Protein AF-A0A2G9RH90-F1 (afdb_monomer_lite)

Foldseek 3Di:
DDEDECPAWDADDDDDADDQPAAPELDDPDDYDYDDD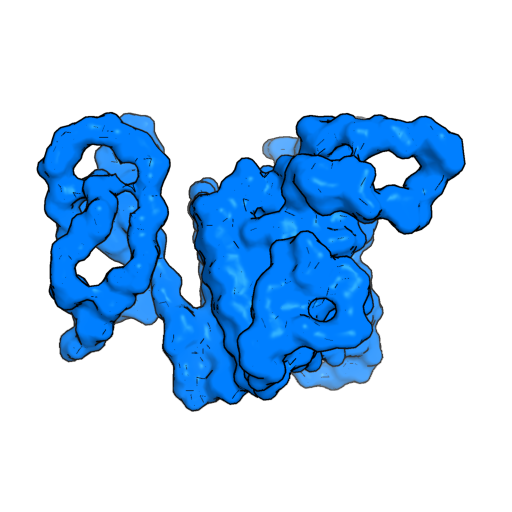HPDGFDCQDDPNRRRHTYDADQDFPAEDWFDFDAADDDDPCSVPGGTHFPGQADEDEADDPAAEAAGYHYAQFAHLDPPGGNAEDELHAEQPVVVVDVHGYEHEHYHYENHNAAAHEYENYEQYEYYSYEYYHYQAAHAYYDAANYAAYEHASYEYYQYAAGLNAQASHDPVSNQPVCPPPDPPDGGDCVPRYLNGENEEAQALRYEYYLYEYDNGSYPYDYNVDADCDPADPVHNGHHHHHYNYD

Radius of gyration: 19.38 Å; chains: 1; bounding box: 56×56×54 Å

Secondary structure (DSSP, 8-state):
-EEEE----------S------EEETT-SSPEEEES--SS----SEETTEE-PEEE-----SEEEE----SS--SSGGGGT-SS--B-B--EEETT-S--EEESEEEESB-BSSTT--SEEEEEEEE-SGGGT-SSPPEEES-EEEEESS-SEEEEEEES-EEES-EEEEEES-SEEE-SS---S-EEES-EEEEEE--SSSGGG--HHHHHH--TTSPTT----HHHHS---EEEEES-SSSEEES-EEESSSEEEEETT---SS--BTTB-PPPPEEES--

Organism: Aquarana catesbeiana (NCBI:txid8400)

Sequence (283 aa):
ILQVKLEECFCQFRGEKPVVKQVHALLMKIPVGFVGTAKYLHIGEEMDGVDMRAEVGLLSRNVVILGEMENTCYNSAVCKYYSFDTFGGHLKVGRGFKSVHLEGIELKHMGQQTMGHYPIHFHTTGDVDEKGGYYPPTYVKDISIHHSFSRCVTVHGTNGLLVKDVVGYDTLGHCFFTEDGPEERNTFDHCLGLLIKAGTLLPSDRDNKMCRTITEGSFPGYLAKPRQDCNAVSTFWIANPNNNIINCSAAGSEAGMIIDNGVKTTEANDKDKRPILTLIGAR

pLDDT: mean 84.16, std 19.87, range [28.0, 98.81]

InterPro domains:
  IPR011050 Pectin lyase fold/virulence factor [SSF51126] (62-261)
  IPR052252 Cell surface hyaluronidase CEMIP/CEMIP2 [PTHR15535] (33-254)
  IPR055401 CEMIP, beta-helix domain [PF24606] (86-265)

Structure (mmCIF, N/CA/C/O backbone):
data_AF-A0A2G9RH90-F1
#
_entry.id   AF-A0A2G9RH90-F1
#
loop_
_atom_site.group_PDB
_atom_site.id
_atom_site.type_symbol
_atom_site.label_atom_id
_atom_site.label_alt_id
_atom_site.label_comp_id
_atom_site.label_asym_id
_atom_site.label_entity_id
_atom_site.label_seq_id
_atom_site.pdbx_PDB_ins_code
_atom_site.Cartn_x
_atom_site.Cartn_y
_atom_site.Cartn_z
_atom_site.occupancy
_atom_site.B_iso_or_equiv
_atom_site.auth_seq_id
_atom_site.auth_comp_id
_atom_site.auth_asym_id
_atom_site.auth_atom_id
_atom_site.pdbx_PDB_model_num
ATOM 1 N N . ILE A 1 1 ? -27.636 -17.615 -0.209 1.00 32.47 1 ILE A N 1
ATOM 2 C CA . ILE A 1 1 ? -26.331 -18.304 -0.339 1.00 32.47 1 ILE A CA 1
ATOM 3 C C . ILE A 1 1 ? -25.514 -17.467 -1.306 1.00 32.47 1 ILE A C 1
ATOM 5 O O . ILE A 1 1 ? -25.868 -17.431 -2.478 1.00 32.47 1 ILE A O 1
ATOM 9 N N . LEU A 1 2 ? -24.528 -16.709 -0.818 1.00 28.00 2 LEU A N 1
ATOM 10 C CA . LEU A 1 2 ? -23.585 -16.038 -1.713 1.00 28.00 2 LEU A CA 1
ATOM 11 C C . LEU A 1 2 ? -22.656 -17.132 -2.254 1.00 28.00 2 LEU A C 1
ATOM 13 O O . LEU A 1 2 ? -22.032 -17.844 -1.467 1.00 28.00 2 LEU A O 1
ATOM 17 N N . GLN A 1 3 ? -22.632 -17.329 -3.570 1.00 29.00 3 GLN A N 1
ATOM 18 C CA . GLN A 1 3 ? -21.662 -18.223 -4.197 1.00 29.00 3 GLN A CA 1
ATOM 19 C C . GLN A 1 3 ? -20.358 -17.448 -4.349 1.00 29.00 3 GLN A C 1
ATOM 21 O O . GLN A 1 3 ? -20.287 -16.510 -5.140 1.00 29.00 3 GLN A O 1
ATOM 26 N N . VAL A 1 4 ? -19.342 -17.807 -3.565 1.00 34.97 4 VAL A N 1
ATOM 27 C CA . VAL A 1 4 ? -18.012 -17.209 -3.698 1.00 34.97 4 VAL A CA 1
ATOM 28 C C . VAL A 1 4 ? -17.247 -18.020 -4.730 1.00 34.97 4 VAL A C 1
ATOM 30 O O . VAL A 1 4 ? -17.020 -19.222 -4.561 1.00 34.97 4 VAL A O 1
ATOM 33 N N . LYS A 1 5 ? -16.876 -17.359 -5.827 1.00 34.38 5 LYS A N 1
ATOM 34 C CA . LYS A 1 5 ? -15.940 -17.912 -6.798 1.00 34.38 5 LYS A CA 1
ATOM 35 C C . LYS A 1 5 ? -14.549 -17.787 -6.182 1.00 34.38 5 LYS A C 1
ATOM 37 O O . LYS A 1 5 ? -14.071 -16.682 -5.957 1.00 34.38 5 LYS A O 1
ATOM 42 N N . LEU A 1 6 ? -13.941 -18.922 -5.848 1.00 41.34 6 LEU A N 1
ATOM 43 C CA . LEU A 1 6 ? -12.541 -18.975 -5.438 1.00 41.34 6 LEU A CA 1
ATOM 44 C C . LEU A 1 6 ? -11.697 -18.592 -6.653 1.00 41.34 6 LEU A C 1
ATOM 46 O O . LEU A 1 6 ? -11.517 -19.417 -7.548 1.00 41.34 6 LEU A O 1
ATOM 50 N N . GLU A 1 7 ? -11.248 -17.341 -6.720 1.00 37.09 7 GLU A N 1
ATOM 51 C CA . GLU A 1 7 ? -10.364 -16.917 -7.805 1.00 37.09 7 GLU A CA 1
ATOM 52 C C . GLU A 1 7 ? -8.951 -17.450 -7.557 1.00 37.09 7 GLU A C 1
ATOM 54 O O . GLU A 1 7 ? -8.458 -18.186 -8.409 1.00 37.09 7 GLU A O 1
ATOM 59 N N . GLU A 1 8 ? -8.365 -17.245 -6.367 1.00 41.25 8 GLU A N 1
ATOM 60 C CA . GLU A 1 8 ? -7.074 -17.833 -5.972 1.00 41.25 8 GLU A CA 1
ATOM 61 C C . GLU A 1 8 ? -6.992 -18.064 -4.443 1.00 41.25 8 GLU A C 1
ATOM 63 O O . GLU A 1 8 ? -7.273 -17.166 -3.656 1.00 41.25 8 GLU A O 1
ATOM 68 N N . CYS A 1 9 ? -6.609 -19.274 -4.006 1.00 37.91 9 CYS A N 1
ATOM 69 C CA . CYS A 1 9 ? -6.220 -19.562 -2.615 1.00 37.91 9 CYS A CA 1
ATOM 70 C C . CYS A 1 9 ? -4.700 -19.729 -2.561 1.00 37.91 9 CYS A C 1
ATOM 72 O O . CYS A 1 9 ? -4.159 -20.593 -3.255 1.00 37.91 9 CYS A O 1
ATOM 74 N N . PHE A 1 10 ? -4.027 -18.954 -1.714 1.00 38.03 10 PHE A N 1
ATOM 75 C CA . PHE A 1 10 ? -2.589 -19.060 -1.481 1.00 38.03 10 PHE A CA 1
ATOM 76 C C . PHE A 1 10 ? -2.338 -19.818 -0.171 1.00 38.03 10 PHE A C 1
ATOM 78 O O . PHE A 1 10 ? -2.704 -19.337 0.894 1.00 38.03 10 PHE A O 1
ATOM 85 N N . CYS A 1 11 ? -1.707 -20.995 -0.241 1.00 38.88 11 CYS A N 1
ATOM 86 C CA . CYS A 1 11 ? -1.141 -21.679 0.925 1.00 38.88 11 CYS A CA 1
ATOM 87 C C . CYS A 1 11 ? 0.338 -21.976 0.680 1.00 38.88 11 CYS A C 1
ATOM 89 O O . CYS A 1 11 ? 0.736 -22.432 -0.395 1.00 38.88 11 CYS A O 1
ATOM 91 N N . GLN A 1 12 ? 1.141 -21.737 1.710 1.00 32.34 12 GLN A N 1
ATOM 92 C CA . GLN A 1 12 ? 2.541 -22.118 1.774 1.00 32.34 12 GLN A CA 1
ATOM 93 C C . GLN A 1 12 ? 2.615 -23.546 2.353 1.00 32.34 12 GLN A C 1
ATOM 95 O O . GLN A 1 12 ? 2.057 -23.806 3.413 1.00 32.34 12 GLN A O 1
ATOM 100 N N . PHE A 1 13 ? 3.326 -24.440 1.654 1.00 32.50 13 PHE A N 1
ATOM 101 C CA . PHE A 1 13 ? 3.760 -25.800 2.049 1.00 32.50 13 PHE A CA 1
ATOM 102 C C . PHE A 1 13 ? 2.926 -27.034 1.630 1.00 32.50 13 PHE A C 1
ATOM 104 O O . PHE A 1 13 ? 1.713 -27.008 1.451 1.00 32.50 13 PHE A O 1
ATOM 111 N N . ARG A 1 14 ? 3.675 -28.122 1.359 1.00 31.14 14 ARG A N 1
ATOM 112 C CA . ARG A 1 14 ? 3.279 -29.385 0.702 1.00 31.14 14 ARG A CA 1
ATOM 113 C C . ARG A 1 14 ? 2.884 -30.469 1.711 1.00 31.14 14 ARG A C 1
ATOM 115 O O . ARG A 1 14 ? 3.634 -30.700 2.651 1.00 31.14 14 ARG A O 1
ATOM 122 N N . GLY A 1 15 ? 1.892 -31.279 1.331 1.00 33.19 15 GLY A N 1
ATOM 123 C CA . GLY A 1 15 ? 1.772 -32.686 1.740 1.00 33.19 15 GLY A CA 1
ATOM 124 C C . GLY A 1 15 ? 0.411 -33.056 2.330 1.00 33.19 15 GLY A C 1
ATOM 125 O O . GLY A 1 15 ? 0.055 -32.548 3.376 1.00 33.19 15 GLY A O 1
ATOM 126 N N . GLU A 1 16 ? -0.282 -33.987 1.660 1.00 31.62 16 GLU A N 1
ATOM 127 C CA . GLU A 1 16 ? -1.502 -34.716 2.083 1.00 31.62 16 GLU A CA 1
ATOM 128 C C . GLU A 1 16 ? -2.842 -33.971 2.112 1.00 31.62 16 GLU A C 1
ATOM 130 O O . GLU A 1 16 ? -2.946 -32.875 2.632 1.00 31.62 16 GLU A O 1
ATOM 135 N N . LYS A 1 17 ? -3.875 -34.586 1.501 1.00 35.38 17 LYS A N 1
ATOM 136 C CA . LYS A 1 17 ? -5.148 -33.971 1.077 1.00 35.38 17 LYS A CA 1
ATOM 137 C C . LYS A 1 17 ? -6.077 -33.534 2.230 1.00 35.38 17 LYS A C 1
ATOM 139 O O . LYS A 1 17 ? -6.697 -34.420 2.818 1.00 35.38 17 LYS A O 1
ATOM 144 N N . PRO A 1 18 ? -6.357 -32.227 2.425 1.00 37.31 18 PRO A N 1
ATOM 145 C CA . PRO A 1 18 ? -7.453 -31.760 3.260 1.00 37.31 18 PRO A CA 1
ATOM 146 C C . PRO A 1 18 ? -8.533 -31.044 2.425 1.00 37.31 18 PRO A C 1
ATOM 148 O O . PRO A 1 18 ? -8.311 -30.539 1.322 1.00 37.31 18 PRO A O 1
ATOM 151 N N . VAL A 1 19 ? -9.747 -31.070 2.966 1.00 40.16 19 VAL A N 1
ATOM 152 C CA . VAL A 1 19 ? -10.958 -30.404 2.466 1.00 40.16 19 VAL A CA 1
ATOM 153 C C . VAL A 1 19 ? -11.044 -29.021 3.120 1.00 40.16 19 VAL A C 1
ATOM 155 O O . VAL A 1 19 ? -10.714 -28.922 4.303 1.00 40.16 19 VAL A O 1
ATOM 158 N N . VAL A 1 20 ? -11.546 -27.990 2.415 1.00 38.44 20 VAL A N 1
ATOM 159 C CA . VAL A 1 20 ? -11.838 -26.671 3.028 1.00 38.44 20 VAL A CA 1
ATOM 160 C C . VAL A 1 20 ? -12.927 -26.880 4.063 1.00 38.44 20 VAL A C 1
ATOM 162 O O . VAL A 1 20 ? -14.106 -26.953 3.727 1.00 38.44 20 VAL A O 1
ATOM 165 N N . LYS A 1 21 ? -12.537 -27.054 5.325 1.00 30.55 21 LYS A N 1
ATOM 166 C CA . LYS A 1 21 ? -13.479 -27.244 6.433 1.00 30.55 21 LYS A CA 1
ATOM 167 C C . LYS A 1 21 ? -13.814 -25.933 7.133 1.00 30.55 21 LYS A C 1
ATOM 169 O O . LYS A 1 21 ? -14.891 -25.833 7.714 1.00 30.55 21 LYS A O 1
ATOM 174 N N . GLN A 1 22 ? -12.940 -24.927 7.060 1.00 32.16 22 GLN A N 1
ATOM 175 C CA . GLN A 1 22 ? -13.154 -23.648 7.725 1.00 32.16 22 GLN A CA 1
ATOM 176 C C . GLN A 1 22 ? -12.374 -22.521 7.041 1.00 32.16 22 GLN A C 1
ATOM 178 O O . GLN A 1 22 ? -11.246 -22.714 6.592 1.00 32.16 22 GLN A O 1
ATOM 183 N N . VAL A 1 23 ? -12.999 -21.350 6.962 1.00 41.12 23 VAL A N 1
ATOM 184 C CA . VAL A 1 23 ? -12.443 -20.132 6.370 1.00 41.12 23 VAL A CA 1
ATOM 185 C C . VAL A 1 23 ? -12.628 -19.001 7.366 1.00 41.12 23 VAL A C 1
ATOM 187 O O . VAL A 1 23 ? -13.725 -18.850 7.911 1.00 41.12 23 VAL A O 1
ATOM 190 N N . HIS A 1 24 ? -11.582 -18.205 7.586 1.00 40.78 24 HIS A N 1
ATOM 191 C CA . HIS A 1 24 ? -11.734 -16.915 8.244 1.00 40.78 24 HIS A CA 1
ATOM 192 C C . HIS A 1 24 ? -12.249 -15.939 7.183 1.00 40.78 24 HIS A C 1
ATOM 194 O O . HIS A 1 24 ? -11.510 -15.413 6.352 1.00 40.78 24 HIS A O 1
ATOM 200 N N . ALA A 1 25 ? -13.573 -15.804 7.111 1.00 43.97 25 ALA A N 1
ATOM 201 C CA . ALA A 1 25 ? -14.196 -14.901 6.159 1.00 43.97 25 ALA A CA 1
ATOM 202 C C . ALA A 1 25 ? -14.154 -13.491 6.747 1.00 43.97 25 ALA A C 1
ATOM 204 O O . ALA A 1 25 ? -14.932 -13.182 7.649 1.00 43.97 25 ALA A O 1
ATOM 205 N N . LEU A 1 26 ? -13.284 -12.646 6.193 1.00 44.78 26 LEU A N 1
ATOM 206 C CA . LEU A 1 26 ? -13.042 -11.263 6.618 1.00 44.78 26 LEU A CA 1
ATOM 207 C C . LEU A 1 26 ? -14.344 -10.431 6.682 1.00 44.78 26 LEU A C 1
ATOM 209 O O . LEU A 1 26 ? -14.419 -9.437 7.392 1.00 44.78 26 LEU A O 1
ATOM 213 N N . LEU A 1 27 ? -15.395 -10.829 5.947 1.00 42.62 27 LEU A N 1
ATOM 214 C CA . LEU A 1 27 ? -16.582 -9.996 5.709 1.00 42.62 27 LEU A CA 1
ATOM 215 C C . LEU A 1 27 ? -17.932 -10.738 5.683 1.00 42.62 27 LEU A C 1
ATOM 217 O O . LEU A 1 27 ? -18.951 -10.136 5.347 1.00 42.62 27 LEU A O 1
ATOM 221 N N . MET A 1 28 ? -18.001 -12.031 6.025 1.00 38.28 28 MET A N 1
ATOM 222 C CA . MET A 1 28 ? -19.261 -12.782 5.907 1.00 38.28 28 MET A CA 1
ATOM 223 C C . MET A 1 28 ? -19.726 -13.370 7.240 1.00 38.28 28 MET A C 1
ATOM 225 O O . MET A 1 28 ? -19.377 -14.485 7.604 1.00 38.28 28 MET A O 1
ATOM 229 N N . LYS A 1 29 ? -20.667 -12.681 7.902 1.00 38.69 29 LYS A N 1
ATOM 230 C CA . LYS A 1 29 ? -21.597 -13.299 8.877 1.00 38.69 29 LYS A CA 1
ATOM 231 C C . LYS A 1 29 ? -22.663 -14.180 8.190 1.00 38.69 29 LYS A C 1
ATOM 233 O O . LYS A 1 29 ? -23.738 -14.403 8.739 1.00 38.69 29 LYS A O 1
ATOM 238 N N . ILE A 1 30 ? -22.405 -14.633 6.962 1.00 38.50 30 ILE A N 1
ATOM 239 C CA . ILE A 1 30 ? -23.321 -15.400 6.113 1.00 38.50 30 ILE A CA 1
ATOM 240 C C . ILE A 1 30 ? -22.605 -16.705 5.745 1.00 38.50 30 ILE A C 1
ATOM 242 O O . ILE A 1 30 ? -21.431 -16.646 5.381 1.00 38.50 30 ILE A O 1
ATOM 246 N N . PRO A 1 31 ? -23.273 -17.871 5.800 1.00 39.56 31 PRO A N 1
ATOM 247 C CA . PRO A 1 31 ? -22.682 -19.114 5.327 1.00 39.56 31 PRO A CA 1
ATOM 248 C C . PRO A 1 31 ? -22.220 -18.972 3.872 1.00 39.56 31 PRO A C 1
ATOM 250 O O . PRO A 1 31 ? -23.020 -18.689 2.973 1.00 39.56 31 PRO A O 1
ATOM 253 N N . VAL A 1 32 ? -20.918 -19.158 3.664 1.00 48.09 32 VAL A N 1
ATOM 254 C CA . VAL A 1 32 ? -20.267 -19.084 2.357 1.00 48.09 32 VAL A CA 1
ATOM 255 C C . VAL A 1 32 ? -20.332 -20.458 1.702 1.00 48.09 32 VAL A C 1
ATOM 257 O O . VAL A 1 32 ? -19.871 -21.444 2.272 1.00 48.09 32 VAL A O 1
ATOM 260 N N . GLY A 1 33 ? -20.926 -20.532 0.51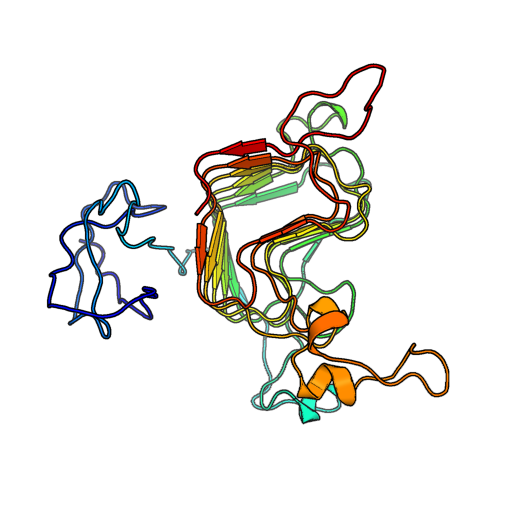2 1.00 42.66 33 GLY A N 1
ATOM 261 C CA . GLY A 1 33 ? -20.884 -21.731 -0.319 1.00 42.66 33 GLY A CA 1
ATOM 262 C C . GLY A 1 33 ? -19.751 -21.616 -1.331 1.00 42.66 33 GLY A C 1
ATOM 263 O O . GLY A 1 33 ? -19.735 -20.671 -2.121 1.00 42.66 33 GLY A O 1
ATOM 264 N N . PHE A 1 34 ? -18.825 -22.572 -1.329 1.00 53.12 34 PHE A N 1
ATOM 265 C CA . PHE A 1 34 ? -17.789 -22.669 -2.356 1.00 53.12 34 PHE A CA 1
ATOM 266 C C . PHE A 1 34 ? -18.346 -23.379 -3.589 1.00 53.12 34 PHE A C 1
ATOM 268 O O . PHE A 1 34 ? -18.948 -24.448 -3.477 1.00 53.12 34 PHE A O 1
ATOM 275 N N . VAL A 1 35 ? -18.137 -22.795 -4.769 1.00 44.34 35 VAL A N 1
ATOM 276 C CA . VAL A 1 35 ? -18.433 -23.446 -6.050 1.00 44.34 35 VAL A CA 1
ATOM 277 C C . VAL A 1 35 ? -17.112 -23.794 -6.725 1.00 44.34 35 VAL A C 1
ATOM 279 O O . VAL A 1 35 ? -16.352 -22.904 -7.098 1.00 44.34 35 VAL A O 1
ATOM 282 N N . GLY A 1 36 ? -16.848 -25.092 -6.884 1.00 57.81 36 GLY A N 1
ATOM 283 C CA . GLY A 1 36 ? -15.635 -25.620 -7.514 1.00 57.81 36 GLY A CA 1
ATOM 284 C C . GLY A 1 36 ? -14.699 -26.347 -6.546 1.00 57.81 36 GLY A C 1
ATOM 285 O O . GLY A 1 36 ? -14.937 -26.419 -5.343 1.00 57.81 36 GLY A O 1
ATOM 286 N N . THR A 1 37 ? -13.633 -26.926 -7.093 1.00 56.81 37 THR A N 1
ATOM 287 C CA . THR A 1 37 ? -12.559 -27.571 -6.326 1.00 56.81 37 THR A CA 1
ATOM 288 C C . THR A 1 37 ? -11.413 -26.593 -6.112 1.00 56.81 37 THR A C 1
ATOM 290 O O . THR A 1 37 ? -11.001 -25.924 -7.060 1.00 56.81 37 THR A O 1
ATOM 293 N N . ALA A 1 38 ? -10.864 -26.542 -4.896 1.00 59.78 38 ALA A N 1
ATOM 294 C CA . ALA A 1 38 ? -9.661 -25.763 -4.624 1.00 59.78 38 ALA A CA 1
ATOM 295 C C . ALA A 1 38 ? -8.534 -26.181 -5.585 1.00 59.78 38 ALA A C 1
ATOM 297 O O . ALA A 1 38 ? -8.249 -27.370 -5.742 1.00 59.78 38 ALA A O 1
ATOM 298 N N . LYS A 1 39 ? -7.910 -25.197 -6.242 1.00 58.09 39 LYS A N 1
ATOM 299 C CA . LYS A 1 39 ? -6.801 -25.428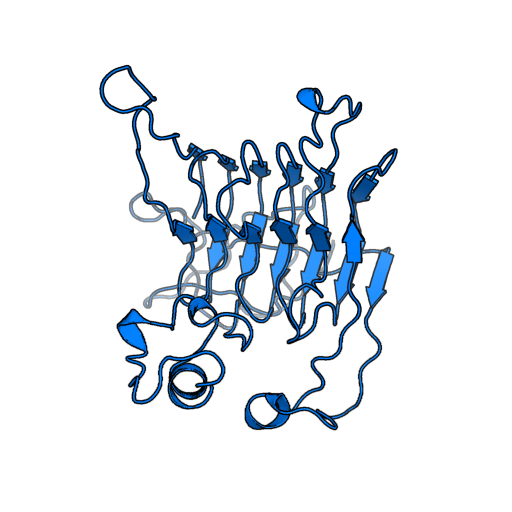 -7.184 1.00 58.09 39 LYS A CA 1
ATOM 300 C C . LYS A 1 39 ? -5.566 -25.989 -6.480 1.00 58.09 39 LYS A C 1
ATOM 302 O O . LYS A 1 39 ? -4.816 -26.765 -7.066 1.00 58.09 39 LYS A O 1
ATOM 307 N N . TYR A 1 40 ? -5.390 -25.606 -5.219 1.00 63.81 40 TYR A N 1
ATOM 308 C CA . TYR A 1 40 ? -4.309 -26.054 -4.364 1.00 63.81 40 TYR A CA 1
ATOM 309 C C . TYR A 1 40 ? -4.847 -26.673 -3.086 1.00 63.81 40 TYR A C 1
ATOM 311 O O . TYR A 1 40 ? -5.957 -26.398 -2.621 1.00 63.81 40 TYR A O 1
ATOM 319 N N . LEU A 1 41 ? -4.005 -27.525 -2.530 1.00 63.66 41 LEU A N 1
ATOM 320 C CA . LEU A 1 41 ? -4.201 -28.092 -1.221 1.00 63.66 41 LEU A CA 1
ATOM 321 C C . LEU A 1 41 ? -4.079 -27.008 -0.152 1.00 63.66 41 LEU A C 1
ATOM 323 O O . LEU A 1 41 ? -3.183 -26.174 -0.234 1.00 63.66 41 LEU A O 1
ATOM 327 N N . HIS A 1 42 ? -4.965 -27.032 0.832 1.00 66.38 42 HIS A N 1
ATOM 328 C CA . HIS A 1 42 ? -4.948 -26.101 1.954 1.00 66.38 42 HIS A CA 1
ATOM 329 C C . HIS A 1 42 ? -5.366 -26.866 3.208 1.00 66.38 42 HIS A C 1
ATOM 331 O O . HIS A 1 42 ? -6.152 -27.813 3.144 1.00 66.38 42 HIS A O 1
ATOM 337 N N . ILE A 1 43 ? -4.822 -26.451 4.341 1.00 71.88 43 ILE A N 1
ATOM 338 C CA . ILE A 1 43 ? -5.171 -26.977 5.655 1.00 71.88 43 ILE A CA 1
ATOM 339 C C . ILE A 1 43 ? -6.220 -26.028 6.233 1.00 71.88 43 ILE A C 1
ATOM 341 O O . ILE A 1 43 ? -6.058 -24.819 6.190 1.00 71.88 43 ILE A O 1
ATOM 345 N N . GLY A 1 44 ? -7.342 -26.563 6.705 1.00 73.69 44 GLY A N 1
ATOM 346 C CA . GLY A 1 44 ? -8.474 -25.770 7.198 1.00 73.69 44 GLY A CA 1
ATOM 347 C C . GLY A 1 44 ? -8.573 -25.722 8.720 1.00 73.69 44 GLY A C 1
ATOM 348 O O . GLY A 1 44 ? -9.679 -25.579 9.237 1.00 73.69 44 GLY A O 1
ATOM 349 N N . GLU A 1 45 ? -7.465 -25.924 9.426 1.00 77.88 45 GLU A N 1
ATOM 350 C CA . GLU A 1 45 ? -7.405 -26.048 10.883 1.00 77.88 45 GLU A CA 1
ATOM 351 C C . GLU A 1 45 ? -6.095 -25.477 11.434 1.00 77.88 45 GLU A C 1
ATOM 353 O O . GLU A 1 45 ? -5.186 -25.133 10.680 1.00 77.88 45 GLU A O 1
ATOM 358 N N . GLU A 1 46 ? -6.009 -25.353 12.753 1.00 80.56 46 GLU A N 1
ATOM 359 C CA . GLU A 1 46 ? -4.772 -24.970 13.424 1.00 80.56 46 GLU A CA 1
ATOM 360 C C . GLU A 1 46 ? -3.811 -26.166 13.461 1.00 80.56 46 GLU A C 1
ATOM 362 O O . GLU A 1 46 ? -4.193 -27.259 13.882 1.00 80.56 46 GLU A O 1
ATOM 367 N N . MET A 1 47 ? -2.569 -25.964 13.022 1.00 78.81 47 MET A N 1
ATOM 368 C CA . MET A 1 47 ? -1.506 -26.969 13.062 1.00 78.81 47 MET A CA 1
ATOM 369 C C . MET A 1 47 ? -0.287 -26.396 13.775 1.00 78.81 47 MET A C 1
ATOM 371 O O . MET A 1 47 ? 0.194 -25.326 13.418 1.00 78.81 47 MET A O 1
ATOM 375 N N . ASP A 1 48 ? 0.204 -27.105 14.793 1.00 85.56 48 ASP A N 1
ATOM 376 C CA . ASP A 1 48 ? 1.381 -26.717 15.584 1.00 85.56 48 ASP A CA 1
ATOM 377 C C . ASP A 1 48 ? 1.327 -25.273 16.135 1.00 85.56 48 ASP A C 1
ATOM 379 O O . ASP A 1 48 ? 2.342 -24.584 16.227 1.00 85.56 48 ASP A O 1
ATOM 383 N N . GLY A 1 49 ? 0.129 -24.801 16.508 1.00 80.62 49 GLY A N 1
ATOM 384 C CA . GLY A 1 49 ? -0.097 -23.440 17.016 1.00 80.62 49 GLY A CA 1
ATOM 385 C C . GLY A 1 49 ? -0.178 -22.358 15.931 1.00 80.62 49 GLY A C 1
ATOM 386 O O . GLY A 1 49 ? -0.270 -21.173 16.250 1.00 80.62 49 GLY A O 1
ATOM 387 N N . VAL A 1 50 ? -0.133 -22.746 14.653 1.00 76.69 50 VAL A N 1
ATOM 388 C CA . VAL A 1 50 ? -0.311 -21.862 13.499 1.00 76.69 50 VAL A CA 1
ATOM 389 C C . VAL A 1 50 ? -1.704 -22.076 12.929 1.00 76.69 50 VAL A C 1
ATOM 391 O O . VAL A 1 50 ? -2.075 -23.181 12.534 1.00 76.69 50 VAL A O 1
ATOM 394 N N . ASP A 1 51 ? -2.490 -21.008 12.862 1.00 77.62 51 ASP A N 1
ATOM 395 C CA . ASP A 1 51 ? -3.786 -21.053 12.200 1.00 77.62 51 ASP A CA 1
ATOM 396 C C . ASP A 1 51 ? -3.595 -21.094 10.679 1.00 77.62 51 ASP A C 1
ATOM 398 O O . ASP A 1 51 ? -3.285 -20.075 10.061 1.00 77.62 51 ASP A O 1
ATOM 402 N N . MET A 1 52 ? -3.783 -22.277 10.088 1.00 76.06 52 MET A N 1
ATOM 403 C CA . MET A 1 52 ? -3.606 -22.503 8.652 1.00 76.06 52 MET A CA 1
ATOM 404 C C . MET A 1 52 ? -4.871 -22.214 7.838 1.00 76.06 52 MET A C 1
ATOM 406 O O . MET A 1 52 ? -4.847 -22.349 6.613 1.00 76.06 52 MET A O 1
ATOM 410 N N . ARG A 1 53 ? -5.984 -21.838 8.488 1.00 77.88 53 ARG A N 1
ATOM 411 C CA . ARG A 1 53 ? -7.253 -21.562 7.805 1.00 77.88 53 ARG A CA 1
ATOM 412 C C . ARG A 1 53 ? -7.079 -20.456 6.773 1.00 77.88 53 ARG A C 1
ATOM 414 O O . ARG A 1 53 ? -6.367 -19.481 6.987 1.00 77.88 53 ARG A O 1
ATOM 421 N N . ALA A 1 54 ? -7.787 -20.598 5.656 1.00 75.25 54 ALA A N 1
ATOM 422 C CA . ALA A 1 54 ? -7.715 -19.623 4.581 1.00 75.25 54 ALA A CA 1
ATOM 423 C C . ALA A 1 54 ? -8.307 -18.274 5.013 1.00 75.25 54 ALA A C 1
ATOM 425 O O . ALA A 1 54 ? -9.423 -18.217 5.544 1.00 75.25 54 ALA A O 1
ATOM 426 N N . GLU A 1 55 ? -7.577 -17.209 4.699 1.00 79.56 55 GLU A N 1
ATOM 427 C CA . GLU A 1 55 ? -8.082 -15.840 4.692 1.00 79.56 55 GLU A CA 1
ATOM 428 C C . GLU A 1 55 ? -8.912 -15.615 3.423 1.00 79.56 55 GLU A C 1
ATOM 430 O O . GLU A 1 55 ? -8.499 -15.992 2.322 1.00 79.56 55 GLU A O 1
ATOM 435 N N . VAL A 1 56 ? -10.097 -15.014 3.560 1.00 79.69 56 VAL A N 1
ATOM 436 C CA . VAL A 1 56 ? -10.971 -14.711 2.416 1.00 79.69 56 VAL A CA 1
ATOM 437 C C . VAL A 1 56 ? -11.340 -13.239 2.380 1.00 79.69 56 VAL A C 1
ATOM 439 O O . VAL A 1 56 ? -12.094 -12.750 3.220 1.00 79.69 56 VAL A O 1
ATOM 442 N N . GLY A 1 57 ? -10.845 -12.560 1.344 1.00 84.00 57 GLY A N 1
ATOM 443 C CA . GLY A 1 57 ? -11.183 -11.181 1.012 1.00 84.00 57 GLY A CA 1
ATOM 444 C C . GLY A 1 57 ? -12.349 -11.090 0.027 1.00 84.00 57 GLY A C 1
ATOM 445 O O . GLY A 1 57 ? -12.423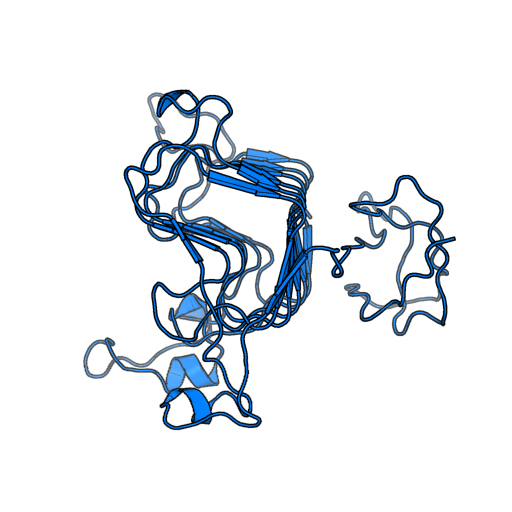 -11.838 -0.947 1.00 84.00 57 GLY A O 1
ATOM 446 N N . LEU A 1 58 ? -13.256 -10.143 0.263 1.00 85.88 58 LEU A N 1
ATOM 447 C CA . LEU A 1 58 ? -14.288 -9.770 -0.703 1.00 85.88 58 LEU A CA 1
ATOM 448 C C . LEU A 1 58 ? -13.706 -8.733 -1.668 1.00 85.88 58 LEU A C 1
ATOM 450 O O . LEU A 1 58 ? -13.287 -7.667 -1.223 1.00 85.88 58 LEU A O 1
ATOM 454 N N . LEU A 1 59 ? -13.694 -9.022 -2.969 1.00 88.81 59 LEU A N 1
ATOM 455 C CA . LEU A 1 59 ? -13.185 -8.084 -3.980 1.00 88.81 59 LEU A CA 1
ATOM 456 C C . LEU A 1 59 ? -14.273 -7.172 -4.553 1.00 88.81 59 LEU A C 1
ATOM 458 O O . LEU A 1 59 ? -14.011 -6.009 -4.822 1.00 88.81 59 LEU A O 1
ATOM 462 N N . SER A 1 60 ? -15.499 -7.677 -4.684 1.00 86.44 60 SER A N 1
ATOM 463 C CA . SER A 1 60 ? -16.588 -6.941 -5.323 1.00 86.44 60 SER A CA 1
ATOM 464 C C . SER A 1 60 ? -17.340 -6.026 -4.355 1.00 86.44 60 SER A C 1
ATOM 466 O O . SER A 1 60 ? -17.759 -6.490 -3.285 1.00 86.44 60 SER A O 1
ATOM 468 N N . ARG A 1 61 ? -17.625 -4.784 -4.759 1.00 90.94 61 ARG A N 1
ATOM 469 C CA . ARG A 1 61 ? -18.512 -3.850 -4.034 1.00 90.94 61 ARG A CA 1
ATOM 470 C C . ARG A 1 61 ? -19.557 -3.231 -4.972 1.00 90.94 61 ARG A C 1
ATOM 472 O O . ARG A 1 61 ? -19.465 -3.323 -6.188 1.00 90.94 61 ARG A O 1
ATOM 479 N N . ASN A 1 62 ? -20.578 -2.590 -4.398 1.00 92.12 62 ASN A N 1
ATOM 480 C CA . ASN A 1 62 ? -21.653 -1.958 -5.180 1.00 92.12 62 ASN A CA 1
ATOM 481 C C . ASN A 1 62 ? -21.230 -0.631 -5.828 1.00 92.12 62 ASN A C 1
ATOM 483 O O . ASN A 1 62 ? -21.836 -0.208 -6.809 1.00 92.12 62 ASN A O 1
ATOM 487 N N . VAL A 1 63 ? -20.228 0.043 -5.259 1.00 96.44 63 VAL A N 1
ATOM 488 C CA . VAL A 1 63 ? -19.676 1.294 -5.785 1.00 96.44 63 VAL A CA 1
ATOM 489 C C . VAL A 1 63 ? -18.282 0.996 -6.310 1.00 96.44 63 VAL A C 1
ATOM 491 O O . VAL A 1 63 ? -17.398 0.655 -5.527 1.00 96.44 63 VAL A O 1
ATOM 494 N N . VAL A 1 64 ? -18.099 1.124 -7.623 1.00 97.62 64 VAL A N 1
ATOM 495 C CA . VAL A 1 64 ? -16.840 0.806 -8.305 1.00 97.62 64 VAL A CA 1
ATOM 496 C C . VAL A 1 64 ? -16.226 2.084 -8.864 1.00 97.62 64 VAL A C 1
ATOM 498 O O . VAL A 1 64 ? -16.857 2.797 -9.643 1.00 97.62 64 VAL A O 1
ATOM 501 N N . ILE A 1 65 ? -14.982 2.355 -8.479 1.00 97.88 65 ILE A N 1
ATOM 502 C CA . ILE A 1 65 ? -14.116 3.364 -9.085 1.00 97.88 65 ILE A CA 1
ATOM 503 C C . ILE A 1 65 ? -13.130 2.618 -9.982 1.00 97.88 65 ILE A C 1
ATOM 505 O O . ILE A 1 65 ? -12.276 1.868 -9.505 1.00 97.88 65 ILE A O 1
ATOM 509 N N . LEU A 1 66 ? -13.285 2.806 -11.289 1.00 97.06 66 LEU A N 1
ATOM 510 C CA . LEU A 1 66 ? -12.556 2.071 -12.314 1.00 97.06 66 LEU A CA 1
ATOM 511 C C . LEU A 1 66 ? -11.711 3.032 -13.153 1.00 97.06 66 LEU A C 1
ATOM 513 O O . LEU A 1 66 ? -12.247 3.989 -13.710 1.00 97.06 66 LEU A O 1
ATOM 517 N N . GLY A 1 67 ? -10.414 2.751 -13.277 1.00 96.31 67 GLY A N 1
ATOM 518 C CA . GLY A 1 67 ? -9.576 3.373 -14.300 1.00 96.31 67 GLY A CA 1
ATOM 519 C C . GLY A 1 67 ? -9.915 2.838 -15.692 1.00 96.31 67 GLY A C 1
ATOM 520 O O . GLY A 1 67 ? -9.996 1.622 -15.897 1.00 96.31 67 GLY A O 1
ATOM 521 N N . GLU A 1 68 ? -10.128 3.747 -16.641 1.00 95.56 68 GLU A N 1
ATOM 522 C CA . GLU A 1 68 ? -10.205 3.408 -18.062 1.00 95.56 68 GLU A CA 1
ATOM 523 C C . GLU A 1 68 ? -8.805 3.069 -18.573 1.00 95.56 68 GLU A C 1
ATOM 525 O O . GLU A 1 68 ? -7.855 3.787 -18.272 1.00 95.56 68 GLU A O 1
ATOM 530 N N . MET A 1 69 ? -8.690 1.961 -19.308 1.00 95.50 69 MET A N 1
ATOM 531 C CA . MET A 1 69 ? -7.403 1.383 -19.687 1.00 95.50 69 MET A CA 1
ATOM 532 C C . MET A 1 69 ? -7.300 1.203 -21.188 1.00 95.50 69 MET A C 1
ATOM 534 O O . MET A 1 69 ? -8.244 0.737 -21.831 1.00 95.50 69 MET A O 1
ATOM 538 N N . GLU A 1 70 ? -6.110 1.459 -21.715 1.00 95.88 70 GLU A N 1
ATOM 539 C CA . GLU A 1 70 ? -5.758 1.045 -23.065 1.00 95.88 70 GLU A CA 1
ATOM 540 C C . GLU A 1 70 ? -5.481 -0.464 -23.130 1.00 95.88 70 GLU A C 1
ATOM 542 O O . GLU A 1 70 ? -5.088 -1.112 -22.156 1.00 95.88 70 GLU A O 1
ATOM 547 N N . ASN A 1 71 ? -5.639 -1.046 -24.322 1.00 93.25 71 ASN A N 1
ATOM 548 C CA . ASN A 1 71 ? -5.432 -2.487 -24.530 1.00 93.25 71 ASN A CA 1
ATOM 549 C C . ASN A 1 71 ? -3.980 -2.938 -24.290 1.00 93.25 71 ASN A C 1
ATOM 551 O O . ASN A 1 71 ? -3.720 -4.119 -24.055 1.00 93.25 71 ASN A O 1
ATOM 555 N N . THR A 1 72 ? -3.025 -2.017 -24.403 1.00 94.00 72 THR A N 1
ATOM 556 C CA . THR A 1 72 ? -1.588 -2.280 -24.295 1.00 94.00 72 THR A CA 1
ATOM 557 C C . THR A 1 72 ? -0.889 -1.115 -23.620 1.00 94.00 72 THR A C 1
ATOM 559 O O . THR A 1 72 ? -1.355 0.017 -23.708 1.00 94.00 72 THR A O 1
ATOM 562 N N . CYS A 1 73 ? 0.284 -1.364 -23.041 1.00 94.25 73 CYS A N 1
ATOM 563 C CA . CYS A 1 73 ? 1.141 -0.274 -22.582 1.00 94.25 73 CYS A CA 1
ATOM 564 C C . CYS A 1 73 ? 1.508 0.671 -23.742 1.00 94.25 73 CYS A C 1
ATOM 566 O O . CYS A 1 73 ? 1.874 0.208 -24.826 1.00 94.25 73 CYS A O 1
ATOM 568 N N . TYR A 1 74 ? 1.450 1.986 -23.515 1.00 89.75 74 TYR A N 1
ATOM 569 C CA . TYR A 1 74 ? 1.709 3.007 -24.534 1.00 89.75 74 TYR A CA 1
ATOM 570 C C . TYR A 1 74 ? 2.653 4.109 -24.034 1.00 89.75 74 TYR A C 1
ATOM 572 O O . TYR A 1 74 ? 2.649 4.464 -22.858 1.00 89.75 74 TYR A O 1
ATOM 580 N N . ASN A 1 75 ? 3.468 4.653 -24.952 1.00 76.62 75 ASN A N 1
ATOM 581 C CA . ASN A 1 75 ? 4.287 5.873 -24.812 1.00 76.62 75 ASN A CA 1
ATOM 582 C C . ASN A 1 75 ? 5.011 6.077 -23.461 1.00 76.62 75 ASN A C 1
ATOM 584 O O . ASN A 1 75 ? 5.205 7.212 -23.030 1.00 76.62 75 ASN A O 1
ATOM 588 N N . SER A 1 76 ? 5.446 5.001 -22.798 1.00 83.44 76 SER A N 1
ATOM 589 C CA . SER A 1 76 ? 6.085 5.075 -21.483 1.00 83.44 76 SER A CA 1
ATOM 590 C C . SER A 1 76 ? 7.299 4.159 -21.380 1.00 83.44 76 SER A C 1
ATOM 592 O O . SER A 1 76 ? 7.311 3.030 -21.875 1.00 83.44 76 SER A O 1
ATOM 594 N N . ALA A 1 77 ? 8.329 4.627 -20.672 1.00 88.25 77 ALA A N 1
ATOM 595 C CA . ALA A 1 77 ? 9.531 3.847 -20.398 1.00 88.25 77 ALA A CA 1
ATOM 596 C C . ALA A 1 77 ? 9.233 2.562 -19.605 1.00 88.25 77 ALA A C 1
ATOM 598 O O . ALA A 1 77 ? 10.042 1.637 -19.633 1.00 88.25 77 ALA A O 1
ATOM 599 N N . VAL A 1 78 ? 8.085 2.474 -18.923 1.00 92.44 78 VAL A N 1
ATOM 600 C CA . VAL A 1 78 ? 7.682 1.290 -18.146 1.00 92.44 78 VAL A CA 1
ATOM 601 C C . VAL A 1 78 ? 7.178 0.136 -19.021 1.00 92.44 78 VAL A C 1
ATOM 603 O O . VAL A 1 78 ? 7.179 -1.006 -18.565 1.00 92.44 78 VAL A O 1
ATOM 606 N N . CYS A 1 79 ? 6.866 0.378 -20.303 1.00 94.31 79 CYS A N 1
ATOM 607 C CA . CYS A 1 79 ? 6.395 -0.659 -21.233 1.00 94.31 79 CYS A CA 1
ATOM 608 C C . CYS A 1 79 ? 7.439 -1.749 -21.533 1.00 94.31 79 CYS A C 1
ATOM 610 O O . CYS A 1 79 ? 7.113 -2.818 -22.037 1.00 94.31 79 CYS A O 1
ATOM 612 N N . LYS A 1 80 ? 8.713 -1.525 -21.177 1.00 93.75 80 LYS A N 1
ATOM 613 C CA . LYS A 1 80 ? 9.755 -2.571 -21.207 1.00 93.75 80 LYS A CA 1
ATOM 614 C C . LYS A 1 80 ? 9.590 -3.633 -20.106 1.00 93.75 80 LYS A C 1
ATOM 616 O O . LYS A 1 80 ? 10.262 -4.672 -20.150 1.00 93.75 80 LYS A O 1
ATOM 621 N N . TYR A 1 81 ? 8.764 -3.349 -19.098 1.00 94.94 81 TYR A N 1
ATOM 622 C CA . TYR A 1 81 ? 8.500 -4.220 -17.953 1.00 94.94 81 TYR A CA 1
ATOM 623 C C . TYR A 1 81 ? 7.055 -4.722 -17.914 1.00 94.94 81 TYR A C 1
ATOM 625 O O . TYR A 1 81 ? 6.839 -5.854 -17.491 1.00 94.94 81 TYR A O 1
ATOM 633 N N . TYR A 1 82 ? 6.097 -3.929 -18.397 1.00 95.19 82 TYR A N 1
ATOM 634 C CA . TYR A 1 82 ? 4.678 -4.280 -18.403 1.00 95.19 82 TYR A CA 1
ATOM 635 C C . TYR A 1 82 ? 4.122 -4.290 -19.825 1.00 95.19 82 TYR A C 1
ATOM 637 O O . TYR A 1 82 ? 4.331 -3.353 -20.591 1.00 95.19 82 TYR A O 1
ATOM 645 N N . SER A 1 83 ? 3.395 -5.352 -20.178 1.00 94.44 83 SER A N 1
ATOM 646 C CA . SER A 1 83 ? 2.704 -5.466 -21.471 1.00 94.44 83 SER A CA 1
ATOM 647 C C . SER A 1 83 ? 1.328 -4.792 -21.483 1.00 94.44 83 SER A C 1
ATOM 649 O O . SER A 1 83 ? 0.729 -4.632 -22.543 1.00 94.44 83 SER A O 1
ATOM 651 N N . PHE A 1 84 ? 0.824 -4.419 -20.311 1.00 95.00 84 PHE A N 1
ATOM 652 C CA . PHE A 1 84 ? -0.473 -3.791 -20.093 1.00 95.00 84 PHE A CA 1
ATOM 653 C C . PHE A 1 84 ? -0.297 -2.325 -19.702 1.00 95.00 84 PHE A C 1
ATOM 655 O O . PHE A 1 84 ? 0.770 -1.922 -19.236 1.00 95.00 84 PHE A O 1
ATOM 662 N N . ASP A 1 85 ? -1.348 -1.542 -19.908 1.00 95.94 85 ASP A N 1
ATOM 663 C CA . ASP A 1 85 ? -1.386 -0.149 -19.494 1.00 95.94 85 ASP A CA 1
ATOM 664 C C . ASP A 1 85 ? -1.324 -0.028 -17.962 1.00 95.94 85 ASP A C 1
ATOM 666 O O . ASP A 1 85 ? -2.007 -0.743 -17.233 1.00 95.94 85 ASP A O 1
ATOM 670 N N . THR A 1 86 ? -0.459 0.862 -17.482 1.00 96.00 86 THR A N 1
ATOM 671 C CA . THR A 1 86 ? -0.241 1.136 -16.058 1.00 96.00 86 THR A CA 1
ATOM 672 C C . THR A 1 86 ? -0.624 2.565 -15.684 1.00 96.00 86 THR A C 1
ATOM 674 O O . THR A 1 86 ? -0.126 3.080 -14.683 1.00 96.00 86 THR A O 1
ATOM 677 N N . PHE A 1 87 ? -1.419 3.250 -16.507 1.00 95.94 87 PHE A N 1
ATOM 678 C CA . PHE A 1 87 ? -1.848 4.630 -16.300 1.00 95.94 87 PHE A CA 1
ATOM 679 C C . PHE A 1 87 ? -3.277 4.691 -15.735 1.00 95.94 87 PHE A C 1
ATOM 681 O O . PHE A 1 87 ? -4.195 5.233 -16.339 1.00 95.94 87 PHE A O 1
ATOM 688 N N . GLY A 1 88 ? -3.471 4.119 -14.546 1.00 96.25 88 GLY A N 1
ATOM 689 C CA . GLY A 1 88 ? -4.769 4.097 -13.877 1.00 96.25 88 GLY A CA 1
ATOM 690 C C . GLY A 1 88 ? -5.195 5.434 -13.258 1.00 96.25 88 GLY A C 1
ATOM 691 O O . GLY A 1 88 ? -4.426 6.399 -13.163 1.00 96.25 88 GLY A O 1
ATOM 692 N N . GLY A 1 89 ? -6.434 5.473 -12.763 1.00 96.94 89 GLY A N 1
ATOM 693 C CA . GLY A 1 89 ? -6.944 6.593 -11.964 1.00 96.94 89 GLY A CA 1
ATOM 694 C C . GLY A 1 89 ? -6.276 6.671 -10.586 1.00 96.94 89 GLY A C 1
ATOM 695 O O . GLY A 1 89 ? -5.721 5.693 -10.101 1.00 96.94 89 GLY A O 1
ATOM 696 N N . HIS A 1 90 ? -6.323 7.814 -9.903 1.00 97.69 90 HIS A N 1
ATOM 697 C CA . HIS A 1 90 ? -5.740 7.949 -8.561 1.00 97.69 90 HIS A CA 1
ATOM 698 C C . HIS A 1 90 ? -6.565 8.893 -7.681 1.00 97.69 90 HIS A C 1
ATOM 700 O O . HIS A 1 90 ? -7.227 9.802 -8.181 1.00 97.69 90 HIS A O 1
ATOM 706 N N . LEU A 1 91 ? -6.494 8.710 -6.361 1.00 97.88 91 LEU A N 1
ATOM 707 C CA . LEU A 1 91 ? -7.123 9.591 -5.376 1.00 97.88 91 LEU A CA 1
ATOM 708 C C . LEU A 1 91 ? -6.047 10.168 -4.466 1.00 97.88 91 LEU A C 1
ATOM 710 O O . LEU A 1 91 ? -5.245 9.431 -3.897 1.00 97.88 91 LEU A O 1
ATOM 714 N N . LYS A 1 92 ? -6.043 11.494 -4.311 1.00 98.19 92 LYS A N 1
ATOM 715 C CA . LYS A 1 92 ? -5.119 12.203 -3.424 1.00 98.19 92 LYS A CA 1
ATOM 716 C C . LYS A 1 92 ? -5.887 13.105 -2.468 1.00 98.19 92 LYS A C 1
ATOM 718 O O . LYS A 1 92 ? -6.598 14.006 -2.904 1.00 98.19 92 LYS A O 1
ATOM 723 N N . VAL A 1 93 ? -5.702 12.881 -1.174 1.00 98.44 93 VAL A N 1
ATOM 724 C CA . VAL A 1 93 ? -6.187 13.743 -0.099 1.00 98.44 93 VAL A CA 1
ATOM 725 C C . VAL A 1 93 ? -5.035 14.642 0.322 1.00 98.44 93 VAL A C 1
ATOM 727 O O . VAL A 1 93 ? -4.004 14.162 0.787 1.00 98.44 93 VAL A O 1
ATOM 730 N N . GLY A 1 94 ? -5.194 15.944 0.105 1.00 97.62 94 GLY A N 1
ATOM 731 C CA . GLY A 1 94 ? -4.229 16.958 0.520 1.00 97.62 94 GLY A CA 1
ATOM 732 C C . GLY A 1 94 ? -4.624 17.619 1.836 1.00 97.62 94 GLY A C 1
ATOM 733 O O . GLY A 1 94 ? -5.745 17.472 2.320 1.00 97.62 94 GLY A O 1
ATOM 734 N N . ARG A 1 95 ? -3.696 18.382 2.413 1.00 95.50 95 ARG A N 1
ATOM 735 C CA . ARG A 1 95 ? -3.918 19.151 3.642 1.00 95.50 95 ARG A CA 1
ATOM 736 C C . ARG A 1 95 ? -5.119 20.102 3.533 1.00 95.50 95 ARG A C 1
ATOM 738 O O . ARG A 1 95 ? -5.346 20.712 2.493 1.00 95.50 95 ARG A O 1
ATOM 745 N N . GLY A 1 96 ? -5.829 20.292 4.648 1.00 92.81 96 GLY A N 1
ATOM 746 C CA . GLY A 1 96 ? -6.904 21.286 4.767 1.00 92.81 96 GLY A CA 1
ATOM 747 C C . GLY A 1 96 ? -8.279 20.806 4.300 1.00 92.81 96 GLY A C 1
ATOM 748 O O . GLY A 1 96 ? -9.183 21.625 4.136 1.00 92.81 96 GLY A O 1
ATOM 749 N N . PHE A 1 97 ? -8.459 19.498 4.090 1.00 96.69 97 PHE A N 1
ATOM 750 C CA . PHE A 1 97 ? -9.789 18.935 3.881 1.00 96.69 97 PHE A CA 1
ATOM 751 C C . PHE A 1 97 ? -10.651 19.108 5.140 1.00 96.69 97 PHE A C 1
ATOM 753 O O . PHE A 1 97 ? -10.152 19.088 6.260 1.00 96.69 97 PHE A O 1
ATOM 760 N N . LYS A 1 98 ? -11.965 19.279 4.961 1.00 94.75 98 LYS A N 1
ATOM 761 C CA . LYS A 1 98 ? -12.898 19.439 6.088 1.00 94.75 98 LYS A CA 1
ATOM 762 C C . LYS A 1 98 ? -13.343 18.100 6.680 1.00 94.75 98 LYS A C 1
ATOM 764 O O . LYS A 1 98 ? -13.496 17.987 7.887 1.00 94.75 98 LYS A O 1
ATOM 769 N N . SER A 1 99 ? -13.602 17.117 5.822 1.00 94.62 99 SER A N 1
ATOM 770 C CA . SER A 1 99 ? -14.007 15.762 6.200 1.00 94.62 99 SER A CA 1
ATOM 771 C C . SER A 1 99 ? -13.743 14.828 5.025 1.00 94.62 99 SER A C 1
ATOM 773 O O . SER A 1 99 ? -14.129 15.159 3.903 1.00 94.62 99 SER A O 1
ATOM 775 N N . VAL A 1 100 ? -13.101 13.687 5.272 1.00 97.94 100 VAL A N 1
ATOM 776 C CA . VAL A 1 100 ? -12.898 12.621 4.283 1.00 97.94 100 VAL A CA 1
ATOM 777 C C . VAL A 1 100 ? -13.113 11.277 4.968 1.00 97.94 100 VAL A C 1
ATOM 779 O O . VAL A 1 100 ? -12.486 10.975 5.977 1.00 97.94 100 VAL A O 1
ATOM 782 N N . HIS A 1 101 ? -13.994 10.469 4.390 1.00 98.19 101 HIS A N 1
ATOM 783 C CA . HIS A 1 101 ? -14.350 9.141 4.875 1.00 98.19 101 HIS A CA 1
ATOM 784 C C . HIS A 1 101 ? -14.602 8.263 3.655 1.00 98.19 101 HIS A C 1
ATOM 786 O O . HIS A 1 101 ? -15.531 8.524 2.891 1.00 98.19 101 HIS A O 1
ATOM 792 N N . LEU A 1 102 ? -13.730 7.285 3.420 1.00 98.19 102 LEU A N 1
ATOM 793 C CA . LEU A 1 102 ? -13.843 6.369 2.285 1.00 98.19 102 LEU A CA 1
ATOM 794 C C . LEU A 1 102 ? -14.375 5.035 2.806 1.00 98.19 102 LEU A C 1
ATOM 796 O O . LEU A 1 102 ? -13.687 4.392 3.597 1.00 98.19 102 LEU A O 1
ATOM 800 N N . GLU A 1 103 ? -15.578 4.630 2.389 1.00 97.94 103 GLU A N 1
ATOM 801 C CA . GLU A 1 103 ? -16.200 3.380 2.845 1.00 97.94 103 GLU A CA 1
ATOM 802 C C . GLU A 1 103 ? -16.920 2.612 1.737 1.00 97.94 103 GLU A C 1
ATOM 804 O O . GLU A 1 103 ? -17.648 3.204 0.942 1.00 97.94 103 GLU A O 1
ATOM 809 N N . GLY A 1 104 ? -16.763 1.284 1.716 1.00 96.50 104 GLY A N 1
ATOM 810 C CA . GLY A 1 104 ? -17.626 0.397 0.929 1.00 96.50 104 GLY A CA 1
ATOM 811 C C . GLY A 1 104 ? -17.427 0.464 -0.589 1.00 96.50 104 GLY A C 1
ATOM 812 O O . GLY A 1 104 ? -18.355 0.137 -1.334 1.00 96.50 104 GLY A O 1
ATOM 813 N N . ILE A 1 105 ? -16.246 0.888 -1.046 1.00 97.50 105 ILE A N 1
ATOM 814 C CA . ILE A 1 105 ? -15.919 1.065 -2.467 1.00 97.50 105 ILE A CA 1
ATOM 815 C C . ILE A 1 105 ? -14.946 -0.002 -2.984 1.00 97.50 105 ILE A C 1
ATOM 817 O O . ILE A 1 105 ? -14.086 -0.500 -2.258 1.00 97.50 105 ILE A O 1
ATOM 821 N N . GLU A 1 106 ? -15.083 -0.339 -4.260 1.00 98.19 106 GLU A N 1
ATOM 822 C CA . GLU A 1 106 ? -14.141 -1.143 -5.037 1.00 98.19 106 GLU A CA 1
ATOM 823 C C . GLU A 1 106 ? -13.293 -0.208 -5.904 1.00 98.19 106 GLU A C 1
ATOM 825 O O . GLU A 1 106 ? -13.828 0.661 -6.592 1.00 98.19 106 GLU A O 1
ATOM 830 N N . LEU A 1 107 ? -11.974 -0.374 -5.869 1.00 98.62 107 LEU A N 1
ATOM 831 C CA . LEU A 1 107 ? -11.017 0.342 -6.702 1.00 98.62 107 LEU A CA 1
ATOM 832 C C . LEU A 1 107 ? -10.326 -0.656 -7.623 1.00 98.62 107 LEU A C 1
ATOM 834 O O . LEU A 1 107 ? -9.614 -1.548 -7.156 1.00 98.62 107 LEU A O 1
ATOM 838 N N . LYS A 1 108 ? -10.493 -0.465 -8.930 1.00 98.19 108 LYS A N 1
ATOM 839 C CA . LYS A 1 108 ? -9.893 -1.318 -9.955 1.00 98.19 108 LYS A CA 1
ATOM 840 C C . LYS A 1 108 ? -9.171 -0.482 -10.999 1.00 98.19 108 LYS A C 1
ATOM 842 O O . LYS A 1 108 ? -9.660 0.577 -11.383 1.00 98.19 108 LYS A O 1
ATOM 847 N N . HIS A 1 109 ? -8.023 -0.967 -11.475 1.00 98.00 109 HIS A N 1
ATOM 848 C CA . HIS A 1 109 ? -7.200 -0.251 -12.454 1.00 98.00 109 HIS A CA 1
ATOM 849 C C . HIS A 1 109 ? -6.793 1.149 -11.966 1.00 98.00 109 HIS A C 1
ATOM 851 O O . HIS A 1 109 ? -6.831 2.134 -12.701 1.00 98.00 109 HIS A O 1
ATOM 857 N N . MET A 1 110 ? -6.444 1.246 -10.685 1.00 98.31 110 MET A N 1
ATOM 858 C CA . MET A 1 110 ? -6.052 2.497 -10.042 1.00 98.31 110 MET A CA 1
ATOM 859 C C . MET A 1 110 ? -4.541 2.519 -9.783 1.00 98.31 110 MET A C 1
ATOM 861 O O . MET A 1 110 ? -3.883 1.483 -9.772 1.00 98.31 110 MET A O 1
ATOM 865 N N . GLY A 1 111 ? -3.983 3.696 -9.527 1.00 97.88 111 GLY A N 1
ATOM 866 C CA . GLY A 1 111 ? -2.555 3.931 -9.372 1.00 97.88 111 GLY A CA 1
ATOM 867 C C . GLY A 1 111 ? -1.810 3.992 -10.701 1.00 97.88 111 GLY A C 1
ATOM 868 O O . GLY A 1 111 ? -2.309 3.576 -11.745 1.00 97.88 111 GLY A O 1
ATOM 869 N N . GLN A 1 112 ? -0.593 4.526 -10.648 1.00 96.69 112 GLN A N 1
ATOM 870 C CA . GLN A 1 112 ? 0.283 4.646 -11.806 1.00 96.69 112 GLN A CA 1
ATOM 871 C C . GLN A 1 112 ? 1.726 4.330 -11.438 1.00 96.69 112 GLN A C 1
ATOM 873 O O . GLN A 1 112 ? 2.169 4.577 -10.317 1.00 96.69 112 GLN A O 1
ATOM 878 N N . GLN A 1 113 ? 2.517 3.887 -12.415 1.00 95.25 113 GLN A N 1
ATOM 879 C CA . GLN A 1 113 ? 3.975 3.764 -12.272 1.00 95.25 113 GLN A CA 1
ATOM 880 C C . GLN A 1 113 ? 4.684 5.137 -12.366 1.00 95.25 113 GLN A C 1
ATOM 882 O O . GLN A 1 113 ? 5.771 5.261 -12.930 1.00 95.25 113 GLN A O 1
ATOM 887 N N . THR A 1 114 ? 4.062 6.168 -11.780 1.00 94.44 114 THR A N 1
ATOM 888 C CA . THR A 1 114 ? 4.577 7.525 -11.559 1.00 94.44 114 THR A CA 1
ATOM 889 C C . THR A 1 114 ? 4.389 7.910 -10.082 1.00 94.44 114 THR A C 1
ATOM 891 O O . THR A 1 114 ? 3.373 7.592 -9.461 1.00 94.44 114 THR A O 1
ATOM 894 N N . MET A 1 115 ? 5.377 8.581 -9.478 1.00 93.81 115 MET A N 1
ATOM 895 C CA . MET A 1 115 ? 5.338 8.901 -8.041 1.00 93.81 115 MET A CA 1
ATOM 896 C C . MET A 1 115 ? 4.122 9.763 -7.674 1.00 93.81 115 MET A C 1
ATOM 898 O O . MET A 1 115 ? 3.761 10.698 -8.392 1.00 93.81 115 MET A O 1
ATOM 902 N N . GLY A 1 116 ? 3.495 9.458 -6.535 1.00 95.50 116 GLY A N 1
ATOM 903 C CA . GLY A 1 116 ? 2.395 10.240 -5.966 1.00 95.50 116 GLY A CA 1
ATOM 904 C C . GLY A 1 116 ? 1.004 10.000 -6.569 1.00 95.50 116 GLY A C 1
ATOM 905 O O . GLY A 1 116 ? 0.071 10.710 -6.172 1.00 95.50 116 GLY A O 1
ATOM 906 N N . HIS A 1 117 ? 0.852 9.032 -7.477 1.00 97.50 117 HIS A N 1
ATOM 907 C CA . HIS A 1 117 ? -0.408 8.658 -8.130 1.00 97.50 117 HIS A CA 1
ATOM 908 C C . HIS A 1 117 ? -0.812 7.239 -7.700 1.00 97.50 117 HIS A C 1
ATOM 910 O O . HIS A 1 117 ? -0.457 6.254 -8.344 1.00 97.50 117 HIS A O 1
ATOM 916 N N . TYR A 1 118 ? -1.538 7.135 -6.585 1.00 98.25 118 TYR A N 1
ATOM 917 C CA . TYR A 1 118 ? -1.920 5.862 -5.955 1.00 98.25 118 TYR A CA 1
ATOM 918 C C . TYR A 1 118 ? -3.452 5.747 -5.830 1.00 98.25 118 TYR A C 1
ATOM 920 O O . TYR A 1 118 ? -4.125 6.785 -5.827 1.00 98.25 118 TYR A O 1
ATOM 928 N N . PRO A 1 119 ? -4.036 4.536 -5.705 1.00 98.25 119 PRO A N 1
ATOM 929 C CA . PRO A 1 119 ? -5.476 4.361 -5.561 1.00 98.25 119 PRO A CA 1
ATOM 930 C C . PRO A 1 119 ? -6.052 5.167 -4.412 1.00 98.25 119 PRO A C 1
ATOM 932 O O . PRO A 1 119 ? -7.088 5.795 -4.592 1.00 98.25 119 PRO A O 1
ATOM 935 N N . ILE A 1 120 ? -5.363 5.188 -3.267 1.00 98.69 120 ILE A N 1
ATOM 936 C CA . ILE A 1 120 ? -5.681 6.035 -2.119 1.00 98.69 120 ILE A CA 1
ATOM 937 C C . ILE A 1 120 ? -4.375 6.610 -1.572 1.00 98.69 120 ILE A C 1
ATOM 939 O O . ILE A 1 120 ? -3.528 5.872 -1.071 1.00 98.69 120 ILE A O 1
ATOM 943 N N . HIS A 1 121 ? -4.210 7.928 -1.661 1.00 98.69 121 HIS A N 1
ATOM 944 C CA . HIS A 1 121 ? -3.020 8.636 -1.196 1.00 98.69 121 HIS A CA 1
ATOM 945 C C . HIS A 1 121 ? -3.399 9.759 -0.229 1.00 98.69 121 HIS A C 1
ATOM 947 O O . HIS A 1 121 ? -3.941 10.782 -0.646 1.00 98.69 121 HIS A O 1
ATOM 953 N N . PHE A 1 122 ? -3.065 9.608 1.049 1.00 98.62 122 PHE A N 1
ATOM 954 C CA . PHE A 1 122 ? -3.075 10.713 2.005 1.00 98.62 122 PHE A CA 1
ATOM 955 C C . PHE A 1 122 ? -1.715 11.400 1.968 1.00 98.62 122 PHE A C 1
ATOM 957 O O . PHE A 1 122 ? -0.720 10.828 2.408 1.00 98.62 122 PHE A O 1
ATOM 964 N N . HIS A 1 123 ? -1.671 12.594 1.378 1.00 98.06 123 HIS A N 1
ATOM 965 C CA . HIS A 1 123 ? -0.436 13.302 1.076 1.00 98.06 123 HIS A CA 1
ATOM 966 C C . HIS A 1 123 ? -0.264 14.526 1.974 1.00 98.06 123 HIS A C 1
ATOM 968 O O . HIS A 1 123 ? -0.862 15.584 1.754 1.00 98.06 123 HIS A O 1
ATOM 974 N N . THR A 1 124 ? 0.616 14.399 2.960 1.00 97.25 124 THR A N 1
ATOM 975 C CA . THR A 1 124 ? 1.047 15.447 3.894 1.00 97.25 124 THR A CA 1
ATOM 976 C C . THR A 1 124 ? -0.113 16.125 4.631 1.00 97.25 124 THR A C 1
ATOM 978 O O . THR A 1 124 ? -0.153 17.349 4.781 1.00 97.25 124 THR A O 1
ATOM 981 N N . THR A 1 125 ? -1.109 15.347 5.070 1.00 97.81 125 THR A N 1
ATOM 982 C CA . THR A 1 125 ? -2.331 15.910 5.663 1.00 97.81 125 THR A CA 1
ATOM 983 C C . THR A 1 125 ? -2.178 16.302 7.133 1.00 97.81 125 THR A C 1
ATOM 985 O O . THR A 1 125 ? -3.006 17.063 7.634 1.00 97.81 125 THR A O 1
ATOM 988 N N . GLY A 1 126 ? -1.117 15.850 7.811 1.00 97.75 126 GLY A N 1
ATOM 989 C CA . GLY A 1 126 ? -0.920 16.044 9.250 1.00 97.75 126 GLY A CA 1
ATOM 990 C C . GLY A 1 126 ? -1.755 15.076 10.091 1.00 97.75 126 GLY A C 1
ATOM 991 O O . GLY A 1 126 ? -2.031 13.958 9.659 1.00 97.75 126 GLY A O 1
ATOM 992 N N . ASP A 1 127 ? -2.146 15.501 11.294 1.00 98.06 127 ASP A N 1
ATOM 993 C CA . ASP A 1 127 ? -3.004 14.719 12.191 1.00 98.06 127 ASP A CA 1
ATOM 994 C C . ASP A 1 127 ? -4.443 14.694 11.632 1.00 98.06 127 ASP A C 1
ATOM 996 O O . ASP A 1 127 ? -5.035 15.754 11.433 1.00 98.06 127 ASP A O 1
ATOM 1000 N N . VAL A 1 128 ? -4.988 13.505 11.338 1.00 98.19 128 VAL A N 1
ATOM 1001 C CA . VAL A 1 128 ? -6.339 13.307 10.755 1.00 98.19 128 VAL A CA 1
ATOM 1002 C C . VAL A 1 128 ? -7.330 12.601 11.694 1.00 98.19 128 VAL A C 1
ATOM 1004 O O . VAL A 1 128 ? -8.443 12.243 11.294 1.00 98.19 128 VAL A O 1
ATOM 1007 N N . ASP A 1 129 ? -6.920 12.424 12.947 1.00 97.44 129 ASP A N 1
ATOM 1008 C CA . ASP A 1 129 ? -7.689 11.918 14.083 1.00 97.44 129 ASP A CA 1
ATOM 1009 C C . ASP A 1 129 ? -8.238 13.069 14.955 1.00 97.44 129 ASP A C 1
ATOM 1011 O O . ASP A 1 129 ? -8.221 14.245 14.573 1.00 97.44 129 ASP A O 1
ATOM 1015 N N . GLU A 1 130 ? -8.722 12.745 16.158 1.00 96.31 130 GLU A N 1
ATOM 1016 C CA . GLU A 1 130 ? -9.222 13.736 17.122 1.00 96.31 130 GLU A CA 1
ATOM 1017 C C . GLU A 1 130 ? -8.153 14.768 17.518 1.00 96.31 130 GLU A C 1
ATOM 1019 O O . GLU A 1 130 ? -8.485 15.927 17.769 1.00 96.31 130 GLU A O 1
ATOM 1024 N N . LYS A 1 131 ? -6.863 14.394 17.513 1.00 96.06 131 LYS A N 1
ATOM 1025 C CA . LYS A 1 131 ? -5.752 15.323 17.781 1.00 96.06 131 LYS A CA 1
ATOM 1026 C C . LYS A 1 131 ? -5.650 16.397 16.695 1.00 96.06 131 LYS A C 1
ATOM 1028 O O . LYS A 1 131 ? -5.318 17.542 16.996 1.00 96.06 131 LYS A O 1
ATOM 1033 N N . GLY A 1 132 ? -5.985 16.044 15.456 1.00 95.94 132 GLY A N 1
ATOM 1034 C CA . GLY A 1 132 ? -6.137 16.975 14.339 1.00 95.94 132 GLY A CA 1
ATOM 1035 C C . GLY A 1 132 ? -7.439 17.783 14.344 1.00 95.94 132 GLY A C 1
ATOM 1036 O O . GLY A 1 132 ? -7.612 18.654 13.494 1.00 95.94 132 GLY A O 1
ATOM 1037 N N . GLY A 1 133 ? -8.354 17.516 15.283 1.00 96.06 133 GLY A N 1
ATOM 1038 C CA . GLY A 1 133 ? -9.670 18.151 15.358 1.00 96.06 133 GLY A CA 1
ATOM 1039 C C . GLY A 1 133 ? -10.738 17.510 14.465 1.00 96.06 133 GLY A C 1
ATOM 1040 O O . GLY A 1 133 ? -11.785 18.123 14.248 1.00 96.06 133 GLY A O 1
ATOM 1041 N N . TYR A 1 134 ? -10.506 16.300 13.947 1.00 96.38 134 TYR A N 1
ATOM 1042 C CA . TYR A 1 134 ? -11.479 15.590 13.115 1.00 96.38 134 TYR A CA 1
ATOM 1043 C C . TYR A 1 134 ? -12.412 14.737 13.974 1.00 96.38 134 TYR A C 1
ATOM 1045 O O . TYR A 1 134 ? -11.970 13.835 14.686 1.00 96.38 134 TYR A O 1
ATOM 1053 N N . TYR A 1 135 ? -13.716 15.011 13.883 1.00 94.56 135 TYR A N 1
ATOM 1054 C CA . TYR A 1 135 ? -14.754 14.235 14.556 1.00 94.56 135 TYR A CA 1
ATOM 1055 C C . TYR A 1 135 ? -15.957 13.995 13.620 1.00 94.56 135 TYR A C 1
ATOM 1057 O O . TYR A 1 135 ? -16.669 14.952 13.296 1.00 94.56 135 TYR A O 1
ATOM 1065 N N . PRO A 1 136 ? -16.204 12.746 13.178 1.00 94.19 136 PRO A N 1
ATOM 1066 C CA . PRO A 1 136 ? -15.410 11.551 13.478 1.00 94.19 136 PRO A CA 1
ATOM 1067 C C . PRO A 1 136 ? -14.012 11.594 12.821 1.00 94.19 136 PRO A C 1
ATOM 1069 O O . PRO A 1 136 ? -13.856 12.259 11.791 1.00 94.19 136 PRO A O 1
ATOM 1072 N N . PRO A 1 137 ? -13.015 10.871 13.373 1.00 96.44 137 PRO A N 1
ATOM 1073 C CA . PRO A 1 137 ? -11.708 10.691 12.742 1.00 96.44 137 PRO A CA 1
ATOM 1074 C C . PRO A 1 137 ? -11.811 10.262 11.276 1.00 96.44 137 PRO A C 1
ATOM 1076 O O . PRO A 1 137 ? -12.760 9.583 10.876 1.00 96.44 137 PRO A O 1
ATOM 1079 N N . THR A 1 138 ? -10.822 10.647 10.476 1.00 98.12 138 THR A N 1
ATOM 1080 C CA . THR A 1 138 ? -10.713 10.247 9.066 1.00 98.12 138 THR A CA 1
ATOM 1081 C C . THR A 1 138 ? -10.439 8.748 8.966 1.00 98.12 138 THR A C 1
ATOM 1083 O O . THR A 1 138 ? -9.607 8.215 9.704 1.00 98.12 138 THR A O 1
ATOM 1086 N N . TYR A 1 139 ? -11.104 8.062 8.034 1.00 98.62 139 TYR A N 1
ATOM 1087 C CA . TYR A 1 139 ? -10.893 6.629 7.829 1.00 98.62 139 TYR A CA 1
ATOM 1088 C C . TYR A 1 139 ? -10.987 6.190 6.365 1.00 98.62 139 TYR A C 1
ATOM 1090 O O . TYR A 1 139 ? -11.605 6.839 5.516 1.00 98.62 139 TYR A O 1
ATOM 1098 N N . VAL A 1 140 ? -10.394 5.025 6.121 1.00 98.69 140 VAL A N 1
ATOM 1099 C CA . VAL A 1 140 ? -10.482 4.207 4.913 1.00 98.69 140 VAL A CA 1
ATOM 1100 C C . VAL A 1 140 ? -10.989 2.839 5.355 1.00 98.69 140 VAL A C 1
ATOM 1102 O O . VAL A 1 140 ? -10.261 2.127 6.042 1.00 98.69 140 VAL A O 1
ATOM 1105 N N . LYS A 1 141 ? -12.235 2.485 5.032 1.00 98.12 141 LYS A N 1
ATOM 1106 C CA . LYS A 1 141 ? -12.906 1.322 5.620 1.00 98.12 141 LYS A CA 1
ATOM 1107 C C . LYS A 1 141 ? -13.665 0.466 4.608 1.00 98.12 141 LYS A C 1
ATOM 1109 O O . LYS A 1 141 ? -14.264 0.995 3.684 1.00 98.12 141 LYS A O 1
ATOM 1114 N N . ASP A 1 142 ? -13.688 -0.854 4.773 1.00 96.94 142 ASP A N 1
ATOM 1115 C CA . ASP A 1 142 ? -14.498 -1.749 3.929 1.00 96.94 142 ASP A CA 1
ATOM 1116 C C . ASP A 1 142 ? -14.216 -1.581 2.419 1.00 96.94 142 ASP A C 1
ATOM 1118 O O . ASP A 1 142 ? -15.133 -1.546 1.593 1.00 96.94 142 ASP A O 1
ATOM 1122 N N . ILE A 1 143 ? -12.938 -1.454 2.051 1.00 97.69 143 ILE A N 1
ATOM 1123 C CA . ILE A 1 143 ? -12.502 -1.185 0.673 1.00 97.69 143 ILE A CA 1
ATOM 1124 C C . ILE A 1 143 ? -11.872 -2.424 0.047 1.00 97.69 143 ILE A C 1
ATOM 1126 O O . ILE A 1 143 ? -11.138 -3.165 0.697 1.00 97.69 143 ILE A O 1
ATOM 1130 N N . SER A 1 144 ? -12.117 -2.611 -1.244 1.00 97.50 144 SER A N 1
ATOM 1131 C CA . SER A 1 144 ? -11.461 -3.635 -2.054 1.00 97.50 144 SER A CA 1
ATOM 1132 C C . SER A 1 144 ? -10.638 -2.957 -3.150 1.00 97.50 144 SER A C 1
ATOM 1134 O O . SER A 1 144 ? -11.194 -2.261 -3.988 1.00 97.50 144 SER A O 1
ATOM 1136 N N . ILE A 1 145 ? -9.317 -3.119 -3.139 1.00 98.56 145 ILE A N 1
ATOM 1137 C CA . ILE A 1 145 ? -8.388 -2.548 -4.122 1.00 98.56 145 ILE A CA 1
ATOM 1138 C C . ILE A 1 145 ? -7.766 -3.699 -4.891 1.00 98.56 145 ILE A C 1
ATOM 1140 O O . ILE A 1 145 ? -7.044 -4.503 -4.300 1.00 98.56 145 ILE A O 1
ATOM 1144 N N . HIS A 1 146 ? -8.015 -3.795 -6.196 1.00 97.81 146 HIS A N 1
ATOM 1145 C CA . HIS A 1 146 ? -7.445 -4.898 -6.956 1.00 97.81 146 HIS A CA 1
ATOM 1146 C C . HIS A 1 146 ? -7.148 -4.628 -8.418 1.00 97.81 146 HIS A C 1
ATOM 1148 O O . HIS A 1 146 ? -7.817 -3.826 -9.066 1.00 97.81 146 HIS A O 1
ATOM 1154 N N . HIS A 1 147 ? -6.185 -5.378 -8.962 1.00 97.56 147 HIS A N 1
ATOM 1155 C CA . HIS A 1 147 ? -5.663 -5.157 -10.312 1.00 97.56 147 HIS A CA 1
ATOM 1156 C C . HIS A 1 147 ? -5.246 -3.686 -10.471 1.00 97.56 147 HIS A C 1
ATOM 1158 O O . HIS A 1 147 ? -5.740 -2.967 -11.341 1.00 97.56 147 HIS A O 1
ATOM 1164 N N . SER A 1 148 ? -4.402 -3.220 -9.548 1.00 97.62 148 SER A N 1
ATOM 1165 C CA . SER A 1 148 ? -3.990 -1.816 -9.432 1.00 97.62 148 SER A CA 1
ATOM 1166 C C . SER A 1 148 ? -2.509 -1.647 -9.760 1.00 97.62 148 SER A C 1
ATOM 1168 O O . SER A 1 148 ? -1.673 -2.498 -9.455 1.00 97.62 148 SER A O 1
ATOM 1170 N N . PHE A 1 149 ? -2.166 -0.523 -10.380 1.00 97.81 149 PHE A N 1
ATOM 1171 C CA . PHE A 1 149 ? -0.859 -0.280 -10.980 1.00 97.81 149 PHE A CA 1
ATOM 1172 C C . PHE A 1 149 ? 0.080 0.560 -10.138 1.00 97.81 149 PHE A C 1
ATOM 1174 O O . PHE A 1 149 ? 1.179 0.819 -10.604 1.00 97.81 149 PHE A O 1
ATOM 1181 N N . SER A 1 150 ? -0.298 0.995 -8.939 1.00 92.50 150 SER A N 1
ATOM 1182 C CA . SER A 1 150 ? 0.679 1.342 -7.907 1.00 92.50 150 SER A CA 1
ATOM 1183 C C . SER A 1 150 ? 0.016 1.577 -6.567 1.00 92.50 150 SER A C 1
ATOM 1185 O O . SER A 1 150 ? -0.689 2.565 -6.389 1.00 92.50 150 SER A O 1
ATOM 1187 N N . ARG A 1 151 ? 0.367 0.686 -5.643 1.00 94.75 151 ARG A N 1
ATOM 1188 C CA . ARG A 1 151 ? 0.016 0.609 -4.224 1.00 94.75 151 ARG A CA 1
ATOM 1189 C C . ARG A 1 151 ? -1.465 0.368 -3.941 1.00 94.75 151 ARG A C 1
ATOM 1191 O O . ARG A 1 151 ? -2.296 0.343 -4.842 1.00 94.75 151 ARG A O 1
ATOM 1198 N N . CYS A 1 152 ? -1.770 0.141 -2.667 1.00 98.38 152 CYS A N 1
ATOM 1199 C CA . CYS A 1 152 ? -3.123 0.067 -2.131 1.00 98.38 152 CYS A CA 1
ATOM 1200 C C . CYS A 1 152 ? -3.447 1.394 -1.433 1.00 98.38 152 CYS A C 1
ATOM 1202 O O . CYS A 1 152 ? -3.997 2.304 -2.054 1.00 98.38 152 CYS A O 1
ATOM 1204 N N . VAL A 1 153 ? -3.027 1.541 -0.173 1.00 98.75 153 VAL A N 1
ATOM 1205 C CA . VAL A 1 153 ? -3.190 2.763 0.623 1.00 98.75 153 VAL A CA 1
ATOM 1206 C C . VAL A 1 153 ? -1.813 3.325 0.939 1.00 98.75 153 VAL A C 1
ATOM 1208 O O . VAL A 1 153 ? -0.984 2.652 1.548 1.00 98.75 153 VAL A O 1
ATOM 1211 N N . THR A 1 154 ? -1.577 4.565 0.519 1.00 98.56 154 THR A N 1
ATOM 1212 C CA . THR A 1 154 ? -0.342 5.302 0.791 1.00 98.56 154 THR A CA 1
ATOM 1213 C C . THR A 1 154 ? -0.594 6.407 1.801 1.00 98.56 154 THR A C 1
ATOM 1215 O O . THR A 1 154 ? -1.453 7.269 1.596 1.00 98.56 154 THR A O 1
ATOM 1218 N N . VAL A 1 155 ? 0.179 6.376 2.880 1.00 98.56 155 VAL A N 1
ATOM 1219 C CA . VAL A 1 155 ? 0.166 7.345 3.969 1.00 98.56 155 VAL A CA 1
ATOM 1220 C C . VAL A 1 155 ? 1.502 8.077 3.931 1.00 98.56 155 VAL A C 1
ATOM 1222 O O . VAL A 1 155 ? 2.547 7.488 4.176 1.00 98.56 155 VAL A O 1
ATOM 1225 N N . HIS A 1 156 ? 1.480 9.356 3.588 1.00 97.69 156 HIS A N 1
ATOM 1226 C CA . HIS A 1 156 ? 2.673 10.194 3.505 1.00 97.69 156 HIS A CA 1
ATOM 1227 C C . HIS A 1 156 ? 2.429 11.440 4.350 1.00 97.69 156 HIS A C 1
ATOM 1229 O O . HIS A 1 156 ? 1.420 12.119 4.162 1.00 97.69 156 HIS A O 1
ATOM 1235 N N . GLY A 1 157 ? 3.296 11.736 5.318 1.00 96.69 157 GLY A N 1
ATOM 1236 C CA . GLY A 1 157 ? 3.210 12.899 6.205 1.00 96.69 157 GLY A CA 1
ATOM 1237 C C . GLY A 1 157 ? 1.853 13.027 6.906 1.00 96.69 157 GLY A C 1
ATOM 1238 O O . GLY A 1 157 ? 1.342 14.136 7.081 1.00 96.69 157 GLY A O 1
ATOM 1239 N N . THR A 1 158 ? 1.230 11.889 7.208 1.00 98.31 158 THR A N 1
ATOM 1240 C CA . THR A 1 158 ? -0.141 11.775 7.708 1.00 98.31 158 THR A CA 1
ATOM 1241 C C . THR A 1 158 ? -0.156 10.883 8.943 1.00 98.31 158 THR A C 1
ATOM 1243 O O . THR A 1 158 ? 0.480 9.829 8.956 1.00 98.31 158 THR A O 1
ATOM 1246 N N . ASN A 1 159 ? -0.888 11.315 9.969 1.00 97.94 159 ASN A N 1
ATOM 1247 C CA . ASN A 1 159 ? -0.915 10.671 11.275 1.00 97.94 159 ASN A CA 1
ATOM 1248 C C . ASN A 1 159 ? -2.342 10.410 11.746 1.00 97.94 159 ASN A C 1
ATOM 1250 O O . ASN A 1 159 ? -3.229 11.235 11.528 1.00 97.94 159 ASN A O 1
ATOM 1254 N N . GLY A 1 160 ? -2.544 9.323 12.486 1.00 97.81 160 GLY A N 1
ATOM 1255 C CA . GLY A 1 160 ? -3.848 9.011 13.076 1.00 97.81 160 GLY A CA 1
ATOM 1256 C C . GLY A 1 160 ? -4.896 8.507 12.077 1.00 97.81 160 GLY A C 1
ATOM 1257 O O . GLY A 1 160 ? -6.083 8.502 12.392 1.00 97.81 160 GLY A O 1
ATOM 1258 N N . LEU A 1 161 ? -4.500 8.092 10.869 1.00 98.62 161 LEU A N 1
ATOM 1259 C CA . LEU A 1 161 ? -5.431 7.517 9.901 1.00 98.62 161 LEU A CA 1
ATOM 1260 C C . LEU A 1 161 ? -5.860 6.109 10.335 1.00 98.62 161 LEU A C 1
ATOM 1262 O O . LEU A 1 161 ? -5.015 5.262 10.632 1.00 98.62 161 LEU A O 1
ATOM 1266 N N . LEU A 1 162 ? -7.167 5.835 10.305 1.00 98.62 162 LEU A N 1
ATOM 1267 C CA . LEU A 1 162 ? -7.697 4.477 10.432 1.00 98.62 162 LEU A CA 1
ATOM 1268 C C . LEU A 1 162 ? -7.867 3.846 9.045 1.00 98.62 162 LEU A C 1
ATOM 1270 O O . LEU A 1 162 ? -8.681 4.305 8.246 1.00 98.62 162 LEU A O 1
ATOM 1274 N N . VAL A 1 163 ? -7.137 2.768 8.780 1.00 98.81 163 VAL A N 1
ATOM 1275 C CA . VAL A 1 163 ? -7.284 1.906 7.603 1.00 98.81 163 VAL A CA 1
ATOM 1276 C C . VAL A 1 163 ? -7.825 0.567 8.087 1.00 98.81 163 VAL A C 1
ATOM 1278 O O . VAL A 1 163 ? -7.137 -0.150 8.809 1.00 98.81 163 VAL A O 1
ATOM 1281 N N . LYS A 1 164 ? -9.075 0.244 7.756 1.00 98.44 164 LYS A N 1
ATOM 1282 C CA . LYS A 1 164 ? -9.784 -0.885 8.357 1.00 98.44 164 LYS A CA 1
ATOM 1283 C C . LYS A 1 164 ? -10.528 -1.747 7.342 1.00 98.44 164 LYS A C 1
ATOM 1285 O O . LYS A 1 164 ? -11.192 -1.213 6.464 1.00 98.44 164 LYS A O 1
ATOM 1290 N N . ASP A 1 165 ? -10.489 -3.069 7.485 1.00 96.94 165 ASP A N 1
ATOM 1291 C CA . ASP A 1 165 ? -11.253 -3.985 6.620 1.00 96.94 165 ASP A CA 1
ATOM 1292 C C . ASP A 1 165 ? -10.941 -3.751 5.118 1.00 96.94 165 ASP A C 1
ATOM 1294 O O . ASP A 1 165 ? -11.835 -3.728 4.265 1.00 96.94 165 ASP A O 1
ATOM 1298 N N . VAL A 1 166 ? -9.662 -3.499 4.796 1.00 98.50 166 VAL A N 1
ATOM 1299 C CA . VAL A 1 166 ? -9.196 -3.200 3.430 1.00 98.50 166 VAL A CA 1
ATOM 1300 C C . VAL A 1 166 ? -8.509 -4.416 2.819 1.00 98.50 166 VAL A C 1
ATOM 1302 O O . VAL A 1 166 ? -7.566 -4.960 3.391 1.00 98.50 166 VAL A O 1
ATOM 1305 N N . VAL A 1 167 ? -8.947 -4.807 1.623 1.00 98.00 167 VAL A N 1
ATOM 1306 C CA . VAL A 1 167 ? -8.334 -5.879 0.831 1.00 98.00 167 VAL A CA 1
ATOM 1307 C C . VAL A 1 167 ? -7.515 -5.271 -0.305 1.00 98.00 167 VAL A C 1
ATOM 1309 O O . VAL A 1 167 ? -8.053 -4.509 -1.102 1.00 98.00 167 VAL A O 1
ATOM 1312 N N . GLY A 1 168 ? -6.238 -5.627 -0.403 1.00 97.94 168 GLY A N 1
ATOM 1313 C CA . GLY A 1 168 ? -5.379 -5.393 -1.560 1.00 97.94 168 GLY A CA 1
ATOM 1314 C C . GLY A 1 168 ? -5.118 -6.702 -2.301 1.00 97.94 168 GLY A C 1
ATOM 1315 O O . GLY A 1 168 ? -4.628 -7.652 -1.696 1.00 97.94 168 GLY A O 1
ATOM 1316 N N . TYR A 1 169 ? -5.435 -6.782 -3.592 1.00 97.25 169 TYR A N 1
ATOM 1317 C CA . TYR A 1 169 ? -5.197 -7.986 -4.395 1.00 97.25 169 TYR A CA 1
ATOM 1318 C C . TYR A 1 169 ? -4.626 -7.664 -5.773 1.00 97.25 169 TYR A C 1
ATOM 1320 O O . TYR A 1 169 ? -5.182 -6.845 -6.494 1.00 97.25 169 TYR A O 1
ATOM 1328 N N . ASP A 1 170 ? -3.559 -8.346 -6.179 1.00 96.44 170 ASP A N 1
ATOM 1329 C CA . ASP A 1 170 ? -2.951 -8.151 -7.498 1.00 96.44 170 ASP A CA 1
ATOM 1330 C C . ASP A 1 170 ? -2.586 -6.672 -7.752 1.00 96.44 170 ASP A C 1
ATOM 1332 O O . ASP A 1 170 ? -3.153 -5.986 -8.609 1.00 96.44 170 ASP A O 1
ATOM 1336 N N . THR A 1 171 ? -1.667 -6.142 -6.941 1.00 97.69 171 THR A N 1
ATOM 1337 C CA . THR A 1 171 ? -1.235 -4.738 -7.024 1.00 97.69 171 THR A CA 1
ATOM 1338 C C . THR A 1 171 ? 0.267 -4.618 -7.256 1.00 97.69 171 THR A C 1
ATOM 1340 O O . THR A 1 171 ? 1.040 -5.438 -6.764 1.00 97.69 171 THR A O 1
ATOM 1343 N N . LEU A 1 172 ? 0.698 -3.583 -7.984 1.00 98.25 172 LEU A N 1
ATOM 1344 C CA . LEU A 1 172 ? 2.121 -3.277 -8.187 1.00 98.25 172 LEU A CA 1
ATOM 1345 C C . LEU A 1 172 ? 2.688 -2.395 -7.061 1.00 98.25 172 LEU A C 1
ATOM 1347 O O . LEU A 1 172 ? 2.049 -1.423 -6.657 1.00 98.25 172 LEU A O 1
ATOM 1351 N N . GLY A 1 173 ? 3.917 -2.680 -6.625 1.00 97.12 173 GLY A N 1
ATOM 1352 C CA . GLY A 1 173 ? 4.619 -1.960 -5.553 1.00 97.12 173 GLY A CA 1
ATOM 1353 C C . GLY A 1 173 ? 4.048 -2.233 -4.157 1.00 97.12 173 GLY A C 1
ATOM 1354 O O . GLY A 1 173 ? 3.012 -2.880 -4.022 1.00 97.12 173 GLY A O 1
ATOM 1355 N N . HIS A 1 174 ? 4.718 -1.746 -3.105 1.00 97.44 174 HIS A N 1
ATOM 1356 C CA . HIS A 1 174 ? 4.249 -1.899 -1.718 1.00 97.44 174 HIS A CA 1
ATOM 1357 C C . HIS A 1 174 ? 2.770 -1.506 -1.564 1.00 97.44 174 HIS A C 1
ATOM 1359 O O . HIS A 1 174 ? 2.379 -0.425 -2.008 1.00 97.44 174 HIS A O 1
ATOM 1365 N N . CYS A 1 175 ? 1.961 -2.362 -0.936 1.00 98.12 175 CYS A N 1
ATOM 1366 C CA . CYS A 1 175 ? 0.503 -2.208 -0.892 1.00 98.12 175 CYS A CA 1
ATOM 1367 C C . CYS A 1 175 ? 0.054 -1.191 0.170 1.00 98.12 175 CYS A C 1
ATOM 1369 O O . CYS A 1 175 ? -0.394 -0.097 -0.181 1.00 98.12 175 CYS A O 1
ATOM 1371 N N . PHE A 1 176 ? 0.189 -1.522 1.456 1.00 98.44 176 PHE A N 1
ATOM 1372 C CA . PHE A 1 176 ? -0.029 -0.606 2.577 1.00 98.44 176 PHE A CA 1
ATOM 1373 C C . PHE A 1 176 ? 1.305 0.046 2.930 1.00 98.44 176 PHE A C 1
ATOM 1375 O O . PHE A 1 176 ? 2.203 -0.612 3.454 1.00 98.44 176 PHE A O 1
ATOM 1382 N N . PHE A 1 177 ? 1.457 1.318 2.575 1.00 97.50 177 PHE A N 1
ATOM 1383 C CA . PHE A 1 177 ? 2.759 1.974 2.502 1.00 97.50 177 PHE A CA 1
ATOM 1384 C C . PHE A 1 177 ? 2.753 3.284 3.289 1.00 97.50 177 PHE A C 1
ATOM 1386 O O . PHE A 1 177 ? 1.977 4.188 2.978 1.00 97.50 177 PHE A O 1
ATOM 1393 N N . THR A 1 178 ? 3.622 3.391 4.293 1.00 96.69 178 THR A N 1
ATOM 1394 C CA . THR A 1 178 ? 3.960 4.672 4.932 1.00 96.69 178 THR A CA 1
ATOM 1395 C C . THR A 1 178 ? 5.274 5.187 4.342 1.00 96.69 178 THR A C 1
ATOM 1397 O O . THR A 1 178 ? 6.244 4.430 4.352 1.00 96.69 178 THR A O 1
ATOM 1400 N N . GLU A 1 179 ? 5.310 6.410 3.817 1.00 91.50 179 GLU A N 1
ATOM 1401 C CA . GLU A 1 179 ? 6.354 6.827 2.865 1.00 91.50 179 GLU A CA 1
ATOM 1402 C C . GLU A 1 179 ? 7.726 7.108 3.498 1.00 91.50 179 GLU A C 1
ATOM 1404 O O . GLU A 1 179 ? 8.672 6.386 3.188 1.00 91.50 179 GLU A O 1
ATOM 1409 N N . ASP A 1 180 ? 7.838 8.089 4.401 1.00 86.50 180 ASP A N 1
ATOM 1410 C CA . ASP A 1 180 ? 9.150 8.652 4.775 1.00 86.50 180 ASP A CA 1
ATOM 1411 C C . ASP A 1 180 ? 9.519 8.493 6.262 1.00 86.50 180 ASP A C 1
ATOM 1413 O O . ASP A 1 180 ? 10.633 8.824 6.677 1.00 86.50 180 ASP A O 1
ATOM 1417 N N . GLY A 1 181 ? 8.598 8.014 7.103 1.00 87.31 181 GLY A N 1
ATOM 1418 C CA . GLY A 1 181 ? 8.819 7.795 8.533 1.00 87.31 181 GLY A CA 1
ATOM 1419 C C . GLY A 1 181 ? 8.241 8.843 9.501 1.00 87.31 181 GLY A C 1
ATOM 1420 O O . GLY A 1 181 ? 8.092 8.516 10.676 1.00 87.31 181 GLY A O 1
ATOM 1421 N N . PRO A 1 182 ? 7.861 10.078 9.126 1.00 90.25 182 PRO A N 1
ATOM 1422 C CA . PRO A 1 182 ? 7.103 10.948 10.029 1.00 90.25 182 PRO A CA 1
ATOM 1423 C C . PRO A 1 182 ? 5.689 10.447 10.352 1.00 90.25 182 PRO A C 1
ATOM 1425 O O . PRO A 1 182 ? 5.077 10.969 11.278 1.00 90.25 182 PRO A O 1
ATOM 1428 N N . GLU A 1 183 ? 5.163 9.480 9.593 1.00 94.50 183 GLU A N 1
ATOM 1429 C CA . GLU A 1 183 ? 3.803 8.965 9.744 1.00 94.50 183 GLU A CA 1
ATOM 1430 C C . GLU A 1 183 ? 3.662 8.121 11.012 1.00 94.50 183 GLU A C 1
ATOM 1432 O O . GLU A 1 183 ? 4.280 7.064 11.152 1.00 94.50 183 GLU A O 1
ATOM 1437 N N . GLU A 1 184 ? 2.810 8.562 11.930 1.00 94.69 184 GLU A N 1
ATOM 1438 C CA . GLU A 1 184 ? 2.605 7.923 13.228 1.00 94.69 184 GLU A CA 1
ATOM 1439 C C . GLU A 1 184 ? 1.129 7.818 13.628 1.00 94.69 184 GLU A C 1
ATOM 1441 O O . GLU A 1 184 ? 0.257 8.533 13.138 1.00 94.69 184 GLU A O 1
ATOM 14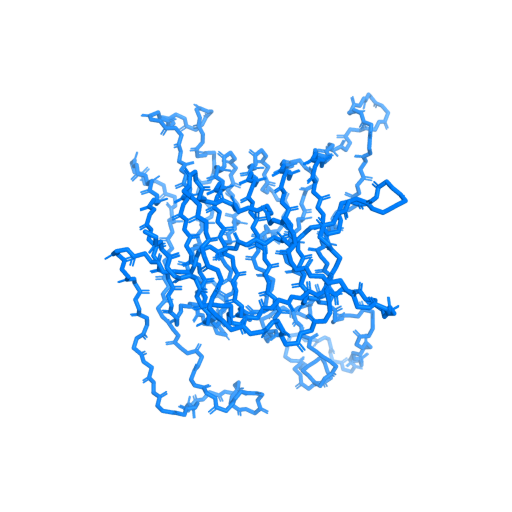46 N N . ARG A 1 185 ? 0.842 6.932 14.583 1.00 95.69 185 ARG A N 1
ATOM 1447 C CA . ARG A 1 185 ? -0.492 6.623 15.119 1.00 95.69 185 ARG A CA 1
ATOM 1448 C C . ARG A 1 185 ? -1.495 6.154 14.064 1.00 95.69 185 ARG A C 1
ATOM 1450 O O . ARG A 1 185 ? -2.689 6.092 14.349 1.00 95.69 185 ARG A O 1
ATOM 1457 N N . ASN A 1 186 ? -1.044 5.807 12.862 1.00 98.00 186 ASN A N 1
ATOM 1458 C CA . ASN A 1 186 ? -1.917 5.201 11.871 1.00 98.00 186 ASN A CA 1
ATOM 1459 C C . ASN A 1 186 ? -2.219 3.769 12.304 1.00 98.00 186 ASN A C 1
ATOM 1461 O O . ASN A 1 186 ? -1.350 3.060 12.816 1.00 98.00 186 ASN A O 1
ATOM 1465 N N . THR A 1 187 ? -3.466 3.358 12.125 1.00 98.25 187 THR A N 1
ATOM 1466 C CA . THR A 1 187 ? -3.936 2.035 12.526 1.00 98.25 187 THR A CA 1
ATOM 1467 C C . THR A 1 187 ? -4.413 1.292 11.299 1.00 98.25 187 THR A C 1
ATOM 1469 O O . THR A 1 187 ? -5.387 1.701 10.675 1.00 98.25 187 THR A O 1
ATOM 1472 N N . PHE A 1 188 ? -3.728 0.202 10.980 1.00 98.50 188 PHE A N 1
ATOM 1473 C CA . PHE A 1 188 ? -4.145 -0.791 10.007 1.00 98.50 188 PHE A CA 1
ATOM 1474 C C . PHE A 1 188 ? -4.792 -1.931 10.790 1.00 98.50 188 PHE A C 1
ATOM 1476 O O . PHE A 1 188 ? -4.106 -2.650 11.516 1.00 98.50 188 PHE A O 1
ATOM 1483 N N . ASP A 1 189 ? -6.112 -2.046 10.700 1.00 97.75 189 ASP A N 1
ATOM 1484 C CA . ASP A 1 189 ? -6.902 -3.058 11.401 1.00 97.75 189 ASP A CA 1
ATOM 1485 C C . ASP A 1 189 ? -7.578 -3.966 10.377 1.00 97.75 189 ASP A C 1
ATOM 1487 O O . ASP A 1 189 ? -8.313 -3.500 9.508 1.00 97.75 189 ASP A O 1
ATOM 1491 N N . HIS A 1 190 ? -7.332 -5.267 10.464 1.00 94.88 190 HIS A N 1
ATOM 1492 C CA . HIS A 1 190 ? -8.001 -6.267 9.641 1.00 94.88 190 HIS A CA 1
ATOM 1493 C C . HIS A 1 190 ? -7.808 -6.030 8.130 1.00 94.88 190 HIS A C 1
ATOM 1495 O O . HIS A 1 190 ? -8.735 -6.123 7.324 1.00 94.88 190 HIS A O 1
ATOM 1501 N N . CYS A 1 191 ? -6.582 -5.668 7.743 1.00 97.62 191 CYS A N 1
ATOM 1502 C CA . CYS A 1 191 ? -6.199 -5.472 6.348 1.00 97.62 191 CYS A CA 1
ATOM 1503 C C . CYS A 1 191 ? -5.606 -6.758 5.762 1.00 97.62 191 CYS A C 1
ATOM 1505 O O . CYS A 1 191 ? -4.763 -7.399 6.385 1.00 97.62 191 CYS A O 1
ATOM 1507 N N . LEU A 1 192 ? -6.000 -7.110 4.542 1.00 96.06 192 LEU A N 1
ATOM 1508 C CA . LEU A 1 192 ? -5.528 -8.300 3.837 1.00 96.06 192 LEU A CA 1
ATOM 1509 C C . LEU A 1 192 ? -4.813 -7.882 2.557 1.00 96.06 192 LEU A C 1
ATOM 1511 O O . LEU A 1 192 ? -5.409 -7.198 1.731 1.00 96.06 192 LEU A O 1
ATOM 1515 N N . GLY A 1 193 ? -3.572 -8.319 2.356 1.00 96.12 193 GLY A N 1
ATOM 1516 C CA . GLY A 1 193 ? -2.879 -8.150 1.079 1.00 96.12 193 GLY A CA 1
ATOM 1517 C C . GLY A 1 193 ? -2.474 -9.473 0.448 1.00 96.12 193 GLY A C 1
ATOM 1518 O O . GLY A 1 193 ? -1.905 -10.343 1.107 1.00 96.12 193 GLY A O 1
ATOM 1519 N N . LEU A 1 194 ? -2.780 -9.622 -0.838 1.00 92.75 194 LEU A N 1
ATOM 1520 C CA . LEU A 1 194 ? -2.575 -10.842 -1.607 1.00 92.75 194 LEU A CA 1
ATOM 1521 C C . LEU A 1 194 ? -1.960 -10.528 -2.974 1.00 92.75 194 LEU A C 1
ATOM 1523 O O . LEU A 1 194 ? -2.447 -9.656 -3.689 1.00 92.75 194 LEU A O 1
ATOM 1527 N N . LEU A 1 195 ? -0.930 -11.278 -3.372 1.00 94.12 195 LEU A N 1
ATOM 1528 C CA . LEU A 1 195 ? -0.288 -11.155 -4.690 1.00 94.12 195 LEU A CA 1
ATOM 1529 C C . LEU A 1 195 ? 0.223 -9.725 -4.968 1.00 94.12 195 LEU A C 1
ATOM 1531 O O . LEU A 1 195 ? -0.194 -9.055 -5.913 1.00 94.12 195 LEU A O 1
ATOM 1535 N N . ILE A 1 196 ? 1.134 -9.240 -4.125 1.00 96.88 196 ILE A N 1
ATOM 1536 C CA . ILE A 1 196 ? 1.750 -7.921 -4.313 1.00 96.88 196 ILE A CA 1
ATOM 1537 C C . ILE A 1 196 ? 3.007 -8.086 -5.165 1.00 96.88 196 ILE A C 1
ATOM 1539 O O . ILE A 1 196 ? 3.959 -8.763 -4.772 1.00 96.88 196 ILE A O 1
ATOM 1543 N N . LYS A 1 197 ? 2.993 -7.491 -6.356 1.00 97.25 197 LYS A N 1
ATOM 1544 C CA . LYS A 1 197 ? 4.010 -7.675 -7.397 1.00 97.25 197 LYS A CA 1
ATOM 1545 C C . LYS A 1 197 ? 4.963 -6.490 -7.458 1.00 97.25 197 LYS A C 1
ATOM 1547 O O . LYS A 1 197 ? 4.615 -5.375 -7.080 1.00 97.25 197 LYS A O 1
ATOM 1552 N N . ALA A 1 198 ? 6.154 -6.728 -7.998 1.00 97.31 198 ALA A N 1
ATOM 1553 C CA . ALA A 1 198 ? 7.165 -5.693 -8.164 1.00 97.31 198 ALA A CA 1
ATOM 1554 C C . ALA A 1 198 ? 6.654 -4.468 -8.951 1.00 97.31 198 ALA A C 1
ATOM 1556 O O . ALA A 1 198 ? 5.862 -4.598 -9.884 1.00 97.31 198 ALA A O 1
ATOM 1557 N N . GLY A 1 199 ? 7.134 -3.290 -8.555 1.00 96.25 199 GLY A N 1
ATOM 1558 C CA . GLY A 1 199 ? 6.884 -1.984 -9.158 1.00 96.25 199 GLY A CA 1
ATOM 1559 C C . GLY A 1 199 ? 8.186 -1.303 -9.599 1.00 96.25 199 GLY A C 1
ATOM 1560 O O . GLY A 1 199 ? 9.285 -1.729 -9.253 1.00 96.25 199 GLY A O 1
ATOM 1561 N N . THR A 1 200 ? 8.087 -0.206 -10.349 1.00 95.75 200 THR A N 1
ATOM 1562 C CA . THR A 1 200 ? 9.255 0.545 -10.845 1.00 95.75 200 THR A CA 1
ATOM 1563 C C . THR A 1 200 ? 9.591 1.783 -10.018 1.00 95.75 200 THR A C 1
ATOM 1565 O O . THR A 1 200 ? 10.662 2.360 -10.221 1.00 95.75 200 THR A O 1
ATOM 1568 N N . LEU A 1 201 ? 8.696 2.196 -9.115 1.00 94.62 201 LEU A N 1
ATOM 1569 C CA . LEU A 1 201 ? 8.759 3.478 -8.410 1.00 94.62 201 LEU A CA 1
ATOM 1570 C C . LEU A 1 201 ? 9.987 3.596 -7.506 1.00 94.62 201 LEU A C 1
ATOM 1572 O O . LEU A 1 201 ? 10.881 4.391 -7.794 1.00 94.62 201 LEU A O 1
ATOM 1576 N N . LEU A 1 202 ? 10.067 2.776 -6.459 1.00 93.62 202 LEU A N 1
ATOM 1577 C CA . LEU A 1 202 ? 11.196 2.773 -5.531 1.00 93.62 202 LEU A CA 1
ATOM 1578 C C . LEU A 1 202 ? 12.152 1.618 -5.835 1.00 93.62 202 LEU A C 1
ATOM 1580 O O . LEU A 1 202 ? 11.712 0.595 -6.355 1.00 93.62 202 LEU A O 1
ATOM 1584 N N . PRO A 1 203 ? 13.452 1.723 -5.499 1.00 93.12 203 PRO A N 1
ATOM 1585 C CA . PRO A 1 203 ? 14.367 0.584 -5.560 1.00 93.12 203 PRO A CA 1
ATOM 1586 C C . PRO A 1 203 ? 13.820 -0.656 -4.836 1.00 93.12 203 PRO A C 1
ATOM 1588 O O . PRO A 1 203 ? 13.851 -1.752 -5.390 1.00 93.12 203 PRO A O 1
ATOM 1591 N N . SER A 1 204 ? 13.210 -0.462 -3.665 1.00 92.62 204 SER A N 1
ATOM 1592 C CA . SER A 1 204 ? 12.576 -1.512 -2.864 1.00 92.62 204 SER A CA 1
ATOM 1593 C C . SER A 1 204 ? 11.404 -2.209 -3.565 1.00 92.62 204 SER A C 1
ATOM 1595 O O . SER A 1 204 ? 11.213 -3.409 -3.368 1.00 92.62 204 SER A O 1
ATOM 1597 N N . ASP A 1 205 ? 10.664 -1.508 -4.433 1.00 93.62 205 ASP A N 1
ATOM 1598 C CA . ASP A 1 205 ? 9.559 -2.087 -5.207 1.00 93.62 205 ASP A CA 1
ATOM 1599 C C . ASP A 1 205 ? 10.055 -3.037 -6.314 1.00 93.62 205 ASP A C 1
ATOM 1601 O O . ASP A 1 205 ? 9.271 -3.830 -6.831 1.00 93.62 205 ASP A O 1
ATOM 1605 N N . ARG A 1 206 ? 11.326 -2.947 -6.725 1.00 95.19 206 ARG A N 1
ATOM 1606 C CA . ARG A 1 206 ? 11.820 -3.542 -7.976 1.00 95.19 206 ARG A CA 1
ATOM 1607 C C . ARG A 1 206 ? 12.184 -5.011 -7.838 1.00 95.19 206 ARG A C 1
ATOM 1609 O O . ARG A 1 206 ? 12.798 -5.432 -6.859 1.00 95.19 206 ARG A O 1
ATOM 1616 N N . ASP A 1 207 ? 11.931 -5.754 -8.913 1.00 95.19 207 ASP A N 1
ATOM 1617 C CA . ASP A 1 207 ? 12.506 -7.083 -9.112 1.00 95.19 207 ASP A CA 1
ATOM 1618 C C . ASP A 1 207 ? 13.987 -7.016 -9.539 1.00 95.19 207 ASP A C 1
ATOM 1620 O O . ASP A 1 207 ? 14.555 -5.953 -9.812 1.00 95.19 207 ASP A O 1
ATOM 1624 N N . ASN A 1 208 ? 14.619 -8.183 -9.675 1.00 95.00 208 ASN A N 1
ATOM 1625 C CA . ASN A 1 208 ? 16.006 -8.312 -10.131 1.00 95.00 208 ASN A CA 1
ATOM 1626 C C . ASN A 1 208 ? 16.324 -7.593 -11.454 1.00 95.00 208 ASN A C 1
ATOM 1628 O O . ASN A 1 208 ? 17.417 -7.035 -11.603 1.00 95.00 208 ASN A O 1
ATOM 1632 N N . LYS A 1 209 ? 15.416 -7.642 -12.435 1.00 94.62 209 LYS A N 1
ATOM 1633 C CA . LYS A 1 209 ? 15.626 -7.070 -13.772 1.00 94.62 209 LYS A CA 1
ATOM 1634 C C . LYS A 1 209 ? 15.501 -5.554 -13.709 1.00 94.62 209 LYS A C 1
ATOM 1636 O O . LYS A 1 209 ? 16.387 -4.847 -14.193 1.00 94.62 209 LYS A O 1
ATOM 1641 N N . MET A 1 210 ? 14.427 -5.055 -13.109 1.00 95.50 210 MET A N 1
ATOM 1642 C CA . MET A 1 210 ? 14.168 -3.636 -12.891 1.00 95.50 210 MET A CA 1
ATOM 1643 C C . MET A 1 210 ? 15.296 -3.007 -12.072 1.00 95.50 210 MET A C 1
ATOM 1645 O O . MET A 1 210 ? 15.838 -1.985 -12.476 1.00 95.50 210 MET A O 1
ATOM 1649 N N . CYS A 1 211 ? 15.742 -3.662 -10.999 1.00 94.94 211 CYS A N 1
ATOM 1650 C CA . CYS A 1 211 ? 16.816 -3.172 -10.137 1.00 94.94 211 CYS A CA 1
ATOM 1651 C C . CYS A 1 211 ? 18.122 -2.888 -10.897 1.00 94.94 211 CYS A C 1
ATOM 1653 O O . CYS A 1 211 ? 18.776 -1.877 -10.671 1.00 94.94 211 CYS A O 1
ATOM 1655 N N . ARG A 1 212 ? 18.491 -3.756 -11.850 1.00 93.38 212 ARG A N 1
ATOM 1656 C CA . ARG A 1 212 ? 19.720 -3.597 -12.651 1.00 93.38 212 ARG A CA 1
ATOM 1657 C C . ARG A 1 212 ? 19.585 -2.621 -13.815 1.00 93.38 212 ARG A C 1
ATOM 1659 O O . ARG A 1 212 ? 20.596 -2.168 -14.337 1.00 93.38 212 ARG A O 1
ATOM 1666 N N . THR A 1 213 ? 18.365 -2.368 -14.282 1.00 93.44 213 THR A N 1
ATOM 1667 C CA . THR A 1 213 ? 18.118 -1.627 -15.533 1.00 93.44 213 THR A CA 1
ATOM 1668 C C . THR A 1 213 ? 17.496 -0.250 -15.316 1.00 93.44 213 THR A C 1
ATOM 1670 O O . THR A 1 213 ? 17.527 0.573 -16.228 1.00 93.44 213 THR A O 1
ATOM 1673 N N . ILE A 1 214 ? 16.941 0.019 -14.134 1.00 92.81 214 ILE A N 1
ATOM 1674 C CA . ILE A 1 214 ? 16.467 1.340 -13.717 1.00 92.81 214 ILE A CA 1
ATOM 1675 C C . ILE A 1 214 ? 17.563 1.977 -12.863 1.00 92.81 214 ILE A C 1
ATOM 1677 O O . ILE A 1 214 ? 17.582 1.838 -11.643 1.00 92.81 214 ILE A O 1
ATOM 1681 N N . THR A 1 215 ? 18.492 2.658 -13.528 1.00 90.12 215 THR A N 1
ATOM 1682 C CA . THR A 1 215 ? 19.646 3.321 -12.896 1.00 90.12 215 THR A CA 1
ATOM 1683 C C . THR A 1 215 ? 19.486 4.840 -12.809 1.00 90.12 215 THR A C 1
ATOM 1685 O O . THR A 1 215 ? 20.403 5.537 -12.382 1.00 90.12 215 THR A O 1
ATOM 1688 N N . GLU A 1 216 ? 18.341 5.376 -13.237 1.00 87.62 216 GLU A N 1
ATOM 1689 C CA . GLU A 1 216 ? 18.030 6.800 -13.103 1.00 87.62 216 GLU A CA 1
ATOM 1690 C C . GLU A 1 216 ? 18.052 7.207 -11.621 1.00 87.62 216 GLU A C 1
ATOM 1692 O O . GLU A 1 216 ? 17.558 6.477 -10.761 1.00 87.62 216 GLU A O 1
ATOM 1697 N N . GLY A 1 217 ? 18.701 8.333 -11.315 1.00 82.81 217 GLY A N 1
ATOM 1698 C CA . GLY A 1 217 ? 18.916 8.801 -9.941 1.00 82.81 217 GLY A CA 1
ATOM 1699 C C . GLY A 1 217 ? 20.017 8.069 -9.158 1.00 82.81 217 GLY A C 1
ATOM 1700 O O . GLY A 1 217 ? 20.317 8.468 -8.037 1.00 82.81 217 GLY A O 1
ATOM 1701 N N . SER A 1 218 ? 20.653 7.033 -9.721 1.00 88.06 218 SER A N 1
ATOM 1702 C CA . SER A 1 218 ? 21.790 6.356 -9.077 1.00 88.06 218 SER A CA 1
ATOM 1703 C C . SER A 1 218 ? 23.092 7.144 -9.245 1.00 88.06 218 SER A C 1
ATOM 1705 O O . SER A 1 218 ? 23.297 7.822 -10.255 1.00 88.06 218 SER A O 1
ATOM 1707 N N . PHE A 1 219 ? 24.012 7.015 -8.284 1.00 87.75 219 PHE A N 1
ATOM 1708 C CA . PHE A 1 219 ? 25.353 7.592 -8.406 1.00 87.75 219 PHE A CA 1
ATOM 1709 C C . PHE A 1 219 ? 26.081 7.050 -9.653 1.00 87.75 219 PHE A C 1
ATOM 1711 O O . PHE A 1 219 ? 25.975 5.853 -9.945 1.00 87.75 219 PHE A O 1
ATOM 1718 N N . PRO A 1 220 ? 26.853 7.880 -10.383 1.00 90.75 220 PRO A N 1
ATOM 1719 C CA . PRO A 1 220 ? 27.608 7.420 -11.546 1.00 90.75 220 PRO A CA 1
ATOM 1720 C C . PRO A 1 220 ? 28.515 6.227 -11.214 1.00 90.75 220 PRO A C 1
ATOM 1722 O O . PRO A 1 220 ? 29.310 6.281 -10.279 1.00 90.75 220 PRO A O 1
ATOM 1725 N N . GLY A 1 221 ? 28.393 5.143 -11.986 1.00 88.62 221 GLY A N 1
ATOM 1726 C CA . GLY A 1 221 ? 29.161 3.909 -11.780 1.00 88.62 221 GLY A CA 1
ATOM 1727 C C . GLY A 1 221 ? 28.623 2.979 -10.687 1.00 88.62 221 GLY A C 1
ATOM 1728 O O . GLY A 1 221 ? 29.219 1.929 -10.449 1.00 88.62 221 GLY A O 1
ATOM 1729 N N . TYR A 1 222 ? 27.503 3.316 -10.040 1.00 90.69 222 TYR A N 1
ATOM 1730 C CA . TYR A 1 222 ? 26.855 2.425 -9.085 1.00 90.69 222 TYR A CA 1
ATOM 1731 C C . TYR A 1 222 ? 26.336 1.155 -9.772 1.00 90.69 222 TYR A C 1
ATOM 1733 O O . TYR A 1 222 ? 25.651 1.208 -10.794 1.00 90.69 222 TYR A O 1
ATOM 1741 N N . LEU A 1 223 ? 26.658 0.003 -9.184 1.00 90.44 223 LEU A N 1
ATOM 1742 C CA . LEU A 1 223 ? 26.205 -1.306 -9.639 1.00 90.44 223 LEU A CA 1
ATOM 1743 C C . LEU A 1 223 ? 25.212 -1.863 -8.625 1.00 90.44 223 LEU A C 1
ATOM 1745 O O . LEU A 1 223 ? 25.614 -2.329 -7.557 1.00 90.44 223 LEU A O 1
ATOM 1749 N N . ALA A 1 224 ? 23.931 -1.833 -8.986 1.00 91.19 224 ALA A N 1
ATOM 1750 C CA . ALA A 1 224 ? 22.866 -2.358 -8.146 1.00 91.19 224 ALA A CA 1
ATOM 1751 C C . ALA A 1 224 ? 23.055 -3.860 -7.885 1.00 91.19 224 ALA A C 1
ATOM 1753 O O . ALA A 1 224 ? 23.268 -4.664 -8.803 1.00 91.19 224 ALA A O 1
ATOM 1754 N N . LYS A 1 225 ? 22.931 -4.243 -6.620 1.00 93.12 225 LYS A N 1
ATOM 1755 C CA . LYS A 1 225 ? 22.921 -5.606 -6.106 1.00 93.12 225 LYS A CA 1
ATOM 1756 C C . LYS A 1 225 ? 21.494 -5.940 -5.667 1.00 93.12 225 LYS A C 1
ATOM 1758 O O . LYS A 1 225 ? 21.105 -5.658 -4.536 1.00 93.12 225 LYS A O 1
ATOM 1763 N N . PRO A 1 226 ? 20.703 -6.615 -6.519 1.00 92.00 226 PRO A N 1
ATOM 1764 C CA . PRO A 1 226 ? 19.266 -6.740 -6.293 1.00 92.00 226 PRO A CA 1
ATOM 1765 C C . PRO A 1 226 ? 18.829 -7.319 -4.952 1.00 92.00 226 PRO A C 1
ATOM 1767 O O . PRO A 1 226 ? 17.773 -6.960 -4.457 1.00 92.00 226 PRO A O 1
ATOM 1770 N N . ARG A 1 227 ? 19.614 -8.219 -4.356 1.00 87.38 227 ARG A N 1
ATOM 1771 C CA . ARG A 1 227 ? 19.275 -8.821 -3.061 1.00 87.38 227 ARG A CA 1
ATOM 1772 C C . ARG A 1 227 ? 19.412 -7.839 -1.888 1.00 87.38 227 ARG A C 1
ATOM 1774 O O . ARG A 1 227 ? 18.795 -8.061 -0.858 1.00 87.38 227 ARG A O 1
ATOM 1781 N N . GLN A 1 228 ? 20.276 -6.833 -2.008 1.00 88.06 228 GLN A N 1
ATOM 1782 C CA . GLN A 1 228 ? 20.503 -5.835 -0.959 1.00 88.06 228 GLN A CA 1
ATOM 1783 C C . GLN A 1 228 ? 19.741 -4.539 -1.228 1.00 88.06 228 GLN A C 1
ATOM 1785 O O . GLN A 1 228 ? 19.240 -3.934 -0.291 1.00 88.06 228 GLN A O 1
ATOM 1790 N N . ASP A 1 229 ? 19.661 -4.133 -2.493 1.00 88.69 229 ASP A N 1
ATOM 1791 C CA . ASP A 1 229 ? 19.182 -2.799 -2.861 1.00 88.69 229 ASP A CA 1
ATOM 1792 C C . ASP A 1 229 ? 17.707 -2.785 -3.310 1.00 88.69 229 ASP A C 1
ATOM 1794 O O . ASP A 1 229 ? 17.111 -1.718 -3.444 1.00 88.69 229 ASP A O 1
ATOM 1798 N N . CYS A 1 230 ? 17.131 -3.960 -3.590 1.00 93.06 230 CYS A N 1
ATOM 1799 C CA . CYS A 1 230 ? 15.796 -4.142 -4.170 1.00 93.06 230 CYS A CA 1
ATOM 1800 C C . CYS A 1 230 ? 15.133 -5.424 -3.616 1.00 93.06 230 CYS A C 1
ATOM 1802 O O . CYS A 1 230 ? 15.511 -5.896 -2.547 1.00 93.06 230 CYS A O 1
ATOM 1804 N N . ASN A 1 231 ? 14.165 -6.009 -4.344 1.00 91.69 231 ASN A N 1
ATOM 1805 C CA . ASN A 1 231 ? 13.414 -7.215 -3.955 1.00 91.69 231 ASN A CA 1
ATOM 1806 C C . ASN A 1 231 ? 12.857 -7.126 -2.529 1.00 91.69 231 ASN A C 1
ATOM 1808 O O . ASN A 1 231 ? 12.965 -8.055 -1.733 1.00 91.69 231 ASN A O 1
ATOM 1812 N N . ALA A 1 232 ? 12.288 -5.973 -2.207 1.00 93.00 232 ALA A N 1
ATOM 1813 C CA . ALA A 1 232 ? 11.710 -5.693 -0.906 1.00 93.00 232 ALA A CA 1
ATOM 1814 C C . ALA A 1 232 ? 10.208 -5.403 -1.028 1.00 93.00 232 ALA A C 1
ATOM 1816 O O . ALA A 1 232 ? 9.602 -4.904 -0.086 1.00 93.00 232 ALA A O 1
ATOM 1817 N N . VAL A 1 233 ? 9.586 -5.698 -2.179 1.00 95.44 233 VAL A N 1
ATOM 1818 C CA . VAL A 1 233 ? 8.159 -5.446 -2.378 1.00 95.44 233 VAL A CA 1
ATOM 1819 C C . VAL A 1 233 ? 7.354 -6.149 -1.290 1.00 95.44 233 VAL A C 1
ATOM 1821 O O . VAL A 1 233 ? 7.490 -7.352 -1.055 1.00 95.44 233 VAL A O 1
ATOM 1824 N N . SER A 1 234 ? 6.540 -5.374 -0.584 1.00 95.81 234 SER A N 1
ATOM 1825 C CA . SER A 1 234 ? 5.925 -5.826 0.654 1.00 95.81 234 SER A CA 1
ATOM 1826 C C . SER A 1 234 ? 4.443 -5.525 0.698 1.00 95.81 234 SER A C 1
ATOM 1828 O O . SER A 1 234 ? 3.965 -4.543 0.126 1.00 95.81 234 SER A O 1
ATOM 1830 N N . THR A 1 235 ? 3.702 -6.376 1.400 1.00 97.56 235 THR A N 1
ATOM 1831 C CA . THR A 1 235 ? 2.294 -6.083 1.658 1.00 97.56 235 THR A CA 1
ATOM 1832 C C . THR A 1 235 ? 2.169 -4.898 2.610 1.00 97.56 235 THR A C 1
ATOM 1834 O O . THR A 1 235 ? 1.458 -3.944 2.302 1.00 97.56 235 THR A O 1
ATOM 1837 N N . PHE A 1 236 ? 2.922 -4.919 3.710 1.00 97.44 236 PHE A N 1
ATOM 1838 C CA . PHE A 1 236 ? 3.011 -3.816 4.663 1.00 97.44 236 PHE A CA 1
ATOM 1839 C C . PHE A 1 236 ? 4.429 -3.237 4.652 1.00 97.44 236 PHE A C 1
ATOM 1841 O O . PHE A 1 236 ? 5.394 -3.914 5.007 1.00 97.44 236 PHE A O 1
ATOM 1848 N N . TRP A 1 237 ? 4.581 -1.989 4.223 1.00 96.19 237 TRP A N 1
ATOM 1849 C CA . TRP A 1 237 ? 5.822 -1.227 4.355 1.00 96.19 237 TRP A CA 1
ATOM 1850 C C . TRP A 1 237 ? 5.612 -0.138 5.395 1.00 96.19 237 TRP A C 1
ATOM 1852 O O . TRP A 1 237 ? 4.892 0.834 5.153 1.00 96.19 237 TRP A O 1
ATOM 1862 N N . ILE A 1 238 ? 6.230 -0.325 6.557 1.00 95.19 238 ILE A N 1
ATOM 1863 C CA . ILE A 1 238 ? 6.040 0.525 7.725 1.00 95.19 238 ILE A CA 1
ATOM 1864 C C . ILE A 1 238 ? 7.358 1.240 8.021 1.00 95.19 238 ILE A C 1
ATOM 1866 O O . ILE A 1 238 ? 8.257 0.715 8.671 1.00 95.19 238 ILE A O 1
ATOM 1870 N N . ALA A 1 239 ? 7.484 2.460 7.518 1.00 92.00 239 ALA A N 1
ATOM 1871 C CA . ALA A 1 239 ? 8.664 3.298 7.669 1.00 92.00 239 ALA A CA 1
ATOM 1872 C C . ALA A 1 239 ? 8.891 3.721 9.127 1.00 92.00 239 ALA A C 1
ATOM 1874 O O . ALA A 1 239 ? 10.032 3.916 9.527 1.00 92.00 239 ALA A O 1
ATOM 1875 N N . ASN A 1 240 ? 7.845 3.817 9.953 1.00 90.00 240 ASN A N 1
ATOM 1876 C CA . ASN A 1 240 ? 7.963 4.166 11.371 1.00 90.00 240 ASN A CA 1
ATOM 1877 C C . ASN A 1 240 ? 7.237 3.153 12.256 1.00 90.00 240 ASN A C 1
ATOM 1879 O O . ASN A 1 240 ? 6.044 2.919 12.043 1.00 90.00 240 ASN A O 1
ATOM 1883 N N . PRO A 1 241 ? 7.902 2.580 13.276 1.00 88.62 241 PRO A N 1
ATOM 1884 C CA . PRO 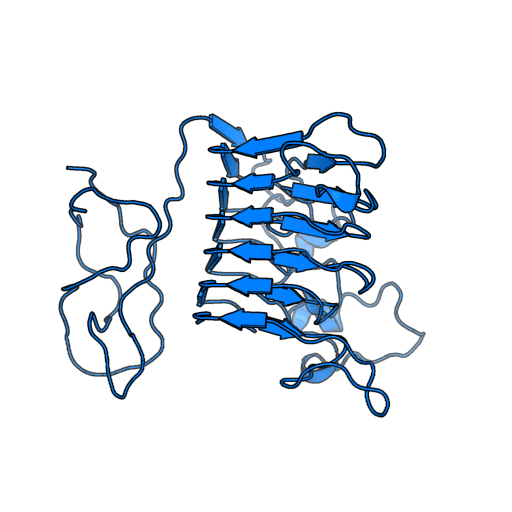A 1 241 ? 7.255 1.627 14.158 1.00 88.62 241 PRO A CA 1
ATOM 1885 C C . PRO A 1 241 ? 6.105 2.235 14.967 1.00 88.62 241 PRO A C 1
ATOM 1887 O O . PRO A 1 241 ? 5.270 1.458 15.384 1.00 88.62 241 PRO A O 1
ATOM 1890 N N . ASN A 1 242 ? 5.985 3.560 15.148 1.00 91.38 242 ASN A N 1
ATOM 1891 C CA . ASN A 1 242 ? 4.869 4.207 15.864 1.00 91.38 242 ASN A CA 1
ATOM 1892 C C . ASN A 1 242 ? 3.520 4.120 15.118 1.00 91.38 242 ASN A C 1
ATOM 1894 O O . ASN A 1 242 ? 2.851 5.127 14.916 1.00 91.38 242 ASN A O 1
ATOM 1898 N N . ASN A 1 243 ? 3.124 2.943 14.659 1.00 93.81 243 ASN A N 1
ATOM 1899 C CA . ASN A 1 243 ? 1.873 2.656 13.978 1.00 93.81 243 ASN A CA 1
ATOM 1900 C C . ASN A 1 243 ? 1.328 1.326 14.516 1.00 93.81 243 ASN A C 1
ATOM 1902 O O . ASN A 1 243 ? 2.032 0.567 15.184 1.00 93.81 243 ASN A O 1
ATOM 1906 N N . ASN A 1 244 ? 0.060 1.044 14.245 1.00 95.06 244 ASN A N 1
ATOM 1907 C CA . ASN A 1 244 ? -0.604 -0.152 14.746 1.00 95.06 244 ASN A CA 1
ATOM 1908 C C . ASN A 1 244 ? -0.970 -1.066 13.581 1.00 95.06 244 ASN A C 1
ATOM 1910 O O . ASN A 1 244 ? -1.660 -0.635 12.662 1.00 95.06 244 ASN A O 1
ATOM 1914 N N . ILE A 1 245 ? -0.531 -2.322 13.641 1.00 95.62 245 ILE A N 1
ATOM 1915 C CA . ILE A 1 245 ? -0.875 -3.383 12.694 1.00 95.62 245 ILE A CA 1
ATOM 1916 C C . ILE A 1 245 ? -1.618 -4.466 13.476 1.00 95.62 245 ILE A C 1
ATOM 1918 O O . ILE A 1 245 ? -1.035 -5.196 14.281 1.00 95.62 245 ILE A O 1
ATOM 1922 N N . ILE A 1 246 ? -2.929 -4.533 13.282 1.00 95.56 246 ILE A N 1
ATOM 1923 C CA . ILE A 1 246 ? -3.841 -5.333 14.095 1.00 95.56 246 ILE A CA 1
ATOM 1924 C C . ILE A 1 246 ? -4.625 -6.254 13.162 1.00 95.56 246 ILE A C 1
ATOM 1926 O O . ILE A 1 246 ? -5.263 -5.786 12.232 1.00 95.56 246 ILE A O 1
ATOM 1930 N N . ASN A 1 247 ? -4.585 -7.564 13.393 1.00 93.12 247 ASN A N 1
ATOM 1931 C CA . ASN A 1 247 ? -5.310 -8.589 12.635 1.00 93.12 247 ASN A CA 1
ATOM 1932 C C . ASN A 1 247 ? -5.084 -8.534 11.113 1.00 93.12 247 ASN A C 1
ATOM 1934 O O . ASN A 1 247 ? -5.969 -8.891 10.340 1.00 93.12 247 ASN A O 1
ATOM 1938 N N . CYS A 1 248 ? -3.922 -8.048 10.677 1.00 94.62 248 CYS A N 1
ATOM 1939 C CA . CYS A 1 248 ? -3.591 -7.930 9.264 1.00 94.62 248 CYS A CA 1
ATOM 1940 C C . CYS A 1 248 ? -2.945 -9.208 8.729 1.00 94.62 248 CYS A C 1
ATOM 1942 O O . CYS A 1 248 ? -2.117 -9.804 9.410 1.00 94.62 248 CYS A O 1
ATOM 1944 N N . SER A 1 249 ? -3.249 -9.570 7.488 1.00 93.56 249 SER A N 1
ATOM 1945 C CA . SER A 1 249 ? -2.743 -10.795 6.866 1.00 93.56 249 SER A CA 1
ATOM 1946 C C . SER A 1 249 ? -2.064 -10.497 5.529 1.00 93.56 249 SER A C 1
ATOM 1948 O O . SER A 1 249 ? -2.544 -9.660 4.757 1.00 93.56 249 SER A O 1
ATOM 1950 N N . ALA A 1 250 ? -0.961 -11.181 5.228 1.00 93.06 250 ALA A N 1
ATOM 1951 C CA . ALA A 1 250 ? -0.227 -11.030 3.972 1.00 93.06 250 ALA A CA 1
ATOM 1952 C C . ALA A 1 250 ? 0.120 -12.381 3.327 1.00 93.06 250 ALA A C 1
ATOM 1954 O O . ALA A 1 250 ? 0.640 -13.279 3.983 1.00 93.06 250 ALA A O 1
ATOM 1955 N N . ALA A 1 251 ? -0.080 -12.517 2.011 1.00 88.81 251 ALA A N 1
ATOM 1956 C CA . ALA A 1 251 ? 0.443 -13.661 1.260 1.00 88.81 251 ALA A CA 1
ATOM 1957 C C . ALA A 1 251 ? 0.767 -13.324 -0.205 1.00 88.81 251 ALA A C 1
ATOM 1959 O O . ALA A 1 251 ? 0.153 -12.467 -0.833 1.00 88.81 251 ALA A O 1
ATOM 1960 N N . GLY A 1 252 ? 1.732 -14.038 -0.790 1.00 84.81 252 GLY A N 1
ATOM 1961 C CA . GLY A 1 252 ? 2.062 -13.902 -2.215 1.00 84.81 252 GLY A CA 1
ATOM 1962 C C . GLY A 1 252 ? 2.833 -12.629 -2.592 1.00 84.81 252 GLY A C 1
ATOM 1963 O O . GLY A 1 252 ? 2.903 -12.303 -3.774 1.00 84.81 252 GLY A O 1
ATOM 1964 N N . SER A 1 253 ? 3.406 -11.924 -1.616 1.00 89.62 253 SER A N 1
ATOM 1965 C CA . SER A 1 253 ? 4.398 -10.857 -1.802 1.00 89.62 253 SER A CA 1
ATOM 1966 C C . SER A 1 253 ? 5.808 -11.356 -1.455 1.00 89.62 253 SER A C 1
ATOM 1968 O O . SER A 1 253 ? 5.946 -12.378 -0.784 1.00 89.62 253 SER A O 1
ATOM 1970 N N . GLU A 1 254 ? 6.859 -10.648 -1.887 1.00 90.81 254 GLU A N 1
ATOM 1971 C CA . GLU A 1 254 ? 8.251 -11.005 -1.539 1.00 90.81 254 GLU A CA 1
ATOM 1972 C C . GLU A 1 254 ? 8.479 -10.927 -0.021 1.00 90.81 254 GLU A C 1
ATOM 1974 O O . GLU A 1 254 ? 9.046 -11.837 0.580 1.00 90.81 254 GLU A O 1
ATOM 1979 N N . ALA A 1 255 ? 7.956 -9.875 0.616 1.00 91.31 255 ALA A N 1
ATOM 1980 C CA . ALA A 1 255 ? 7.881 -9.757 2.067 1.00 91.31 255 ALA A CA 1
ATOM 1981 C C . ALA A 1 255 ? 6.433 -9.534 2.525 1.00 91.31 255 ALA A C 1
ATOM 1983 O O . ALA A 1 255 ? 5.698 -8.743 1.934 1.00 91.31 255 ALA A O 1
ATOM 1984 N N . GLY A 1 256 ? 6.004 -10.194 3.603 1.00 90.88 256 GLY A N 1
ATOM 1985 C CA . GLY A 1 256 ? 4.714 -9.883 4.232 1.00 90.88 256 GLY A CA 1
ATOM 1986 C C . GLY A 1 256 ? 4.729 -8.476 4.836 1.00 90.88 256 GLY A C 1
ATOM 1987 O O . GLY A 1 256 ? 3.878 -7.642 4.534 1.00 90.88 256 GLY A O 1
ATOM 1988 N N . MET A 1 257 ? 5.777 -8.175 5.602 1.00 92.81 257 MET A N 1
ATOM 1989 C CA . MET A 1 257 ? 5.983 -6.877 6.235 1.00 92.81 257 MET A CA 1
ATOM 1990 C C . MET A 1 257 ? 7.464 -6.487 6.220 1.00 92.81 257 MET A C 1
ATOM 1992 O O . MET A 1 257 ? 8.333 -7.332 6.430 1.00 92.81 257 MET A O 1
ATOM 1996 N N . ILE A 1 258 ? 7.738 -5.200 6.007 1.00 91.81 258 ILE A N 1
ATOM 1997 C CA . ILE A 1 258 ? 9.054 -4.572 6.171 1.00 91.81 258 ILE A CA 1
ATOM 1998 C C . ILE A 1 258 ? 8.918 -3.372 7.096 1.00 91.81 258 ILE A C 1
ATOM 2000 O O . ILE A 1 258 ? 7.946 -2.621 7.000 1.00 91.81 258 ILE A O 1
ATOM 2004 N N . ILE A 1 259 ? 9.908 -3.201 7.975 1.00 88.94 259 ILE A N 1
ATOM 2005 C CA . ILE A 1 259 ? 10.005 -2.050 8.869 1.00 88.94 259 ILE A CA 1
ATOM 2006 C C . ILE A 1 259 ? 11.358 -1.378 8.656 1.00 88.94 259 ILE A C 1
ATOM 2008 O O . ILE A 1 259 ? 12.394 -1.969 8.960 1.00 88.94 259 ILE A O 1
ATOM 2012 N N . ASP A 1 260 ? 11.334 -0.164 8.110 1.00 78.62 260 ASP A N 1
ATOM 2013 C CA . ASP A 1 260 ? 12.527 0.496 7.563 1.00 78.62 260 ASP A CA 1
ATOM 2014 C C . ASP A 1 260 ? 13.393 1.153 8.658 1.00 78.62 260 ASP A C 1
ATOM 2016 O O . ASP A 1 260 ? 14.599 0.930 8.731 1.00 78.62 260 ASP A O 1
ATOM 2020 N N . ASN A 1 261 ? 12.784 1.848 9.630 1.00 69.19 261 ASN A N 1
ATOM 2021 C CA . ASN A 1 261 ? 13.519 2.503 10.730 1.00 69.19 261 ASN A CA 1
ATOM 2022 C C . ASN A 1 261 ? 13.843 1.595 11.936 1.00 69.19 261 ASN A C 1
ATOM 2024 O O . ASN A 1 261 ? 14.146 2.073 13.035 1.00 69.19 261 ASN A O 1
ATOM 2028 N N . GLY A 1 262 ? 13.809 0.274 11.746 1.00 60.00 262 GLY A N 1
ATOM 2029 C CA . GLY A 1 262 ? 14.014 -0.699 12.817 1.00 60.00 262 GLY A CA 1
ATOM 2030 C C . GLY A 1 262 ? 12.861 -0.747 13.830 1.00 60.00 262 GLY A C 1
ATOM 2031 O O . GLY A 1 262 ? 11.968 0.096 13.854 1.00 60.00 262 GLY A O 1
ATOM 2032 N N . VAL A 1 263 ? 12.863 -1.782 14.672 1.00 59.44 263 VAL A N 1
ATOM 2033 C CA . VAL A 1 263 ? 11.745 -2.099 15.578 1.00 59.44 263 VAL A CA 1
ATOM 2034 C C . VAL A 1 263 ? 12.237 -2.215 17.009 1.00 59.44 263 VAL A C 1
ATOM 2036 O O . VAL A 1 263 ? 13.326 -2.732 17.264 1.00 59.44 263 VAL A O 1
ATOM 2039 N N . LYS A 1 264 ? 11.390 -1.806 17.951 1.00 63.00 264 LYS A N 1
ATOM 2040 C CA . LYS A 1 264 ? 11.499 -2.168 19.361 1.00 63.00 264 LYS A CA 1
ATOM 2041 C C . LYS A 1 264 ? 10.219 -2.888 19.787 1.00 63.00 264 LYS A C 1
ATOM 2043 O O . LYS A 1 264 ? 9.128 -2.471 19.418 1.00 63.00 264 LYS A O 1
ATOM 2048 N N . THR A 1 265 ? 10.362 -3.955 20.570 1.00 57.91 265 THR A N 1
ATOM 2049 C CA . THR A 1 265 ? 9.249 -4.753 21.125 1.00 57.91 265 THR A CA 1
ATOM 2050 C C . THR A 1 265 ? 8.917 -4.391 22.578 1.00 57.91 265 THR A C 1
ATOM 2052 O O . THR A 1 265 ? 8.161 -5.089 23.244 1.00 57.91 265 THR A O 1
ATOM 2055 N N . THR A 1 266 ? 9.520 -3.324 23.104 1.00 57.06 266 THR A N 1
ATOM 2056 C CA . THR A 1 266 ? 9.388 -2.863 24.494 1.00 57.06 266 THR A CA 1
ATOM 2057 C C . THR A 1 266 ? 9.048 -1.375 24.522 1.00 57.06 266 THR A C 1
ATOM 2059 O O . THR A 1 266 ? 9.434 -0.633 23.617 1.00 57.06 266 THR A O 1
ATOM 2062 N N . GLU A 1 267 ? 8.338 -0.923 25.557 1.00 68.38 267 GLU A N 1
ATOM 2063 C CA . GLU A 1 267 ? 7.904 0.475 25.672 1.00 68.38 267 GLU A CA 1
ATOM 2064 C C . GLU A 1 267 ? 9.080 1.461 25.716 1.00 68.38 267 GLU A C 1
ATOM 2066 O O . GLU A 1 267 ? 10.178 1.150 26.203 1.00 68.38 267 GLU A O 1
ATOM 2071 N N . ALA A 1 268 ? 8.858 2.667 25.186 1.00 70.62 268 ALA A N 1
ATOM 2072 C CA . ALA A 1 268 ? 9.823 3.760 25.227 1.00 70.62 268 ALA A CA 1
ATOM 2073 C C . ALA A 1 268 ? 10.188 4.125 26.677 1.00 70.62 268 ALA A C 1
ATOM 2075 O O . ALA A 1 268 ? 9.340 4.135 27.564 1.00 70.62 268 ALA A O 1
ATOM 2076 N N . ASN A 1 269 ? 11.465 4.419 26.925 1.00 76.12 269 ASN A N 1
ATOM 2077 C CA . ASN A 1 269 ? 11.956 4.840 28.238 1.00 76.12 269 ASN A CA 1
ATOM 2078 C C . ASN A 1 269 ? 13.108 5.847 28.095 1.00 76.12 269 ASN A C 1
ATOM 2080 O O . ASN A 1 269 ? 13.573 6.120 26.988 1.00 76.12 269 ASN A O 1
ATOM 2084 N N . ASP A 1 270 ? 13.603 6.371 29.219 1.00 78.00 270 ASP A N 1
ATOM 2085 C CA . ASP A 1 270 ? 14.648 7.405 29.236 1.00 78.00 270 ASP A CA 1
ATOM 2086 C C . ASP A 1 270 ? 15.960 6.992 28.548 1.00 78.00 270 ASP A C 1
ATOM 2088 O O . ASP A 1 270 ? 16.703 7.853 28.074 1.00 78.00 270 ASP A O 1
ATOM 2092 N N . LYS A 1 271 ? 16.247 5.686 28.471 1.00 73.75 271 LYS A N 1
ATOM 2093 C CA . LYS A 1 271 ? 17.452 5.136 27.829 1.00 73.75 271 LYS A CA 1
ATOM 2094 C C . LYS A 1 271 ? 17.240 4.812 26.352 1.00 73.75 271 LYS A C 1
ATOM 2096 O O . LYS A 1 271 ? 18.198 4.838 25.587 1.00 73.75 271 LYS A O 1
ATOM 2101 N N . ASP A 1 272 ? 16.010 4.501 25.958 1.00 66.00 272 ASP A N 1
ATOM 2102 C CA . ASP A 1 272 ? 15.646 4.167 24.586 1.00 66.00 272 ASP A CA 1
ATOM 2103 C C . ASP A 1 272 ? 14.269 4.743 24.247 1.00 66.00 272 ASP A C 1
ATOM 2105 O O . ASP A 1 272 ? 13.227 4.131 24.514 1.00 66.00 272 ASP A O 1
ATOM 2109 N N . LYS A 1 273 ? 14.309 5.937 23.648 1.00 70.38 273 LYS A N 1
ATOM 2110 C CA . LYS A 1 273 ? 13.150 6.753 23.266 1.00 70.38 273 LYS A CA 1
ATOM 2111 C C . LYS A 1 273 ? 12.496 6.316 21.952 1.00 70.38 273 LYS A C 1
ATOM 2113 O O . LYS A 1 273 ? 11.579 6.992 21.494 1.00 70.38 273 LYS A O 1
ATOM 2118 N N . ARG A 1 274 ? 12.986 5.251 21.305 1.00 67.56 274 ARG A N 1
ATOM 2119 C CA . ARG A 1 274 ? 12.442 4.804 20.017 1.00 67.56 274 ARG A CA 1
ATOM 2120 C C . ARG A 1 274 ? 10.985 4.340 20.174 1.00 67.56 274 ARG A C 1
ATOM 2122 O O . ARG A 1 274 ? 10.672 3.705 21.185 1.00 67.56 274 ARG A O 1
ATOM 2129 N N . PRO A 1 275 ? 10.113 4.642 19.196 1.00 68.81 275 PRO A N 1
ATOM 2130 C CA . PRO A 1 275 ? 8.716 4.242 19.248 1.00 68.81 275 PRO A CA 1
ATOM 2131 C C . PRO A 1 275 ? 8.528 2.722 19.145 1.00 68.81 275 PRO A C 1
ATOM 2133 O O . PRO A 1 275 ? 9.379 2.008 18.610 1.00 68.81 275 PRO A O 1
ATOM 2136 N N . ILE A 1 276 ? 7.403 2.240 19.676 1.00 74.56 276 ILE A N 1
ATOM 2137 C CA . ILE A 1 276 ? 7.015 0.826 19.670 1.00 74.56 276 ILE A CA 1
ATOM 2138 C C . ILE A 1 276 ? 6.107 0.529 18.479 1.00 74.56 276 ILE A C 1
ATOM 2140 O O . ILE A 1 276 ? 5.219 1.324 18.184 1.00 74.56 276 ILE A O 1
ATOM 2144 N N . LEU A 1 277 ? 6.314 -0.633 17.853 1.00 80.75 277 LEU A N 1
ATOM 2145 C CA . LEU A 1 277 ? 5.365 -1.208 16.903 1.00 80.75 277 LEU A CA 1
ATOM 2146 C C . LEU A 1 277 ? 4.366 -2.097 17.625 1.00 80.75 277 LEU A C 1
ATOM 2148 O O . LEU A 1 277 ? 4.749 -3.087 18.252 1.00 80.75 277 LEU A O 1
ATOM 2152 N N . THR A 1 278 ? 3.085 -1.777 17.466 1.00 83.75 278 THR A N 1
ATOM 2153 C CA . THR A 1 278 ? 1.998 -2.650 17.902 1.00 83.75 278 THR A CA 1
ATOM 2154 C C . THR A 1 278 ? 1.686 -3.635 16.784 1.00 83.75 278 THR A C 1
ATOM 2156 O O . THR A 1 278 ? 1.121 -3.250 15.762 1.00 83.75 278 THR A O 1
ATOM 2159 N N . LEU A 1 279 ? 2.042 -4.906 16.985 1.00 84.81 279 LEU A N 1
ATOM 2160 C CA . LEU A 1 279 ? 1.697 -6.014 16.094 1.00 84.81 279 LEU A CA 1
ATOM 2161 C C . LEU A 1 279 ? 0.831 -7.015 16.863 1.00 84.81 279 LEU A C 1
ATOM 2163 O O . LEU A 1 279 ? 1.321 -7.694 17.765 1.00 84.81 279 LEU A O 1
ATOM 2167 N N . ILE A 1 280 ? -0.459 -7.092 16.538 1.00 85.19 280 ILE A N 1
ATOM 2168 C CA . ILE A 1 280 ? -1.422 -7.947 17.250 1.00 85.19 280 ILE A CA 1
ATOM 2169 C C . ILE A 1 280 ? -2.158 -8.802 16.229 1.00 85.19 280 ILE A C 1
ATOM 2171 O O . ILE A 1 280 ? -2.792 -8.255 15.340 1.00 85.19 280 ILE A O 1
ATOM 2175 N N . GLY A 1 281 ? -2.092 -10.131 16.346 1.00 78.31 281 GLY A N 1
ATOM 2176 C CA . GLY A 1 281 ? -2.873 -11.045 15.497 1.00 78.31 281 GLY A CA 1
ATOM 2177 C C . GLY A 1 281 ? -2.544 -10.994 13.998 1.00 78.31 281 GLY A C 1
ATOM 2178 O O . GLY A 1 281 ? -3.340 -11.477 13.196 1.00 78.31 281 GLY A O 1
ATOM 2179 N N . ALA A 1 282 ? -1.411 -10.396 13.616 1.00 79.56 282 ALA A N 1
ATOM 2180 C CA . ALA A 1 282 ? -0.991 -10.289 12.224 1.00 79.56 282 ALA A CA 1
ATOM 2181 C C . ALA A 1 282 ? -0.298 -11.573 11.733 1.00 79.56 282 ALA A C 1
ATOM 2183 O O . ALA A 1 282 ? 0.422 -12.206 12.512 1.00 79.56 282 ALA A O 1
ATOM 2184 N N . ARG A 1 283 ? -0.524 -11.949 10.469 1.00 76.44 283 ARG A N 1
ATOM 2185 C CA . ARG A 1 283 ? -0.086 -13.220 9.867 1.00 76.44 283 ARG A CA 1
ATOM 2186 C C . ARG A 1 283 ? 0.553 -13.048 8.493 1.00 76.44 283 ARG A C 1
ATOM 2188 O O . ARG A 1 283 ? 0.045 -12.242 7.682 1.00 76.44 283 ARG A O 1
#